Protein AF-A0A0C3EV13-F1 (afdb_monomer_lite)

pLDDT: mean 73.13, std 15.22, range [40.75, 92.06]

Foldseek 3Di:
DVLVVVVVCQVPPQVVDFAWDDPVVVVVVVVVVVVVVVVDPDDDDDDDDDDPDTGTDGDDSPPVVNVCPVVVVVVCVVPNDPVPPDVVVVCVVVCVPDPQPSVLVVPDPVVPSVVSSVVVVVVVVVVVVVVVVVVVVVVVDPDPPPPPVVVPPPPPDDDDPDPDPVPDDDVVVVCVVVVVDPVSVCVVVVVCCVVVVD

Secondary structure (DSSP, 8-state):
-HHHHHHHIIIIIGGG---B--HHHHHHHHHHHHHHHHH------------SSPPB----TT-HHHHTTTHHHHHHHHH--GGG--HHHHHHHHTTS-TTHHHHHHSS-SSSHHHHHHHHHHHHHHHHHHHHHHHHHHHT----TTTHHHHH---S----S---GGGPPPHHHHHHHTTT-GGGTTHHHHHHHHHH--

Structure (mmCIF, N/CA/C/O backbone):
data_AF-A0A0C3EV13-F1
#
_entry.id   AF-A0A0C3EV13-F1
#
loop_
_atom_site.group_PDB
_atom_site.id
_atom_site.type_symbol
_atom_site.label_atom_id
_atom_site.label_alt_id
_atom_site.label_comp_id
_atom_site.label_asym_id
_atom_site.label_entity_id
_atom_site.label_seq_id
_atom_site.pdbx_PDB_ins_code
_atom_site.Cartn_x
_atom_site.Cartn_y
_atom_site.Cartn_z
_atom_site.occupancy
_atom_site.B_iso_or_equiv
_atom_site.auth_seq_id
_atom_site.auth_comp_id
_atom_site.auth_asym_id
_atom_site.auth_atom_id
_atom_site.pdbx_PDB_model_num
ATOM 1 N N . MET A 1 1 ? -23.750 12.566 0.352 1.00 66.88 1 MET A N 1
ATOM 2 C CA . MET A 1 1 ? -24.390 11.246 0.564 1.00 66.88 1 MET A CA 1
ATOM 3 C C . MET A 1 1 ? -23.588 10.330 1.489 1.00 66.88 1 MET A C 1
ATOM 5 O O . MET A 1 1 ? -24.190 9.805 2.407 1.00 66.88 1 MET A O 1
ATOM 9 N N . PHE A 1 2 ? -22.270 10.145 1.325 1.00 77.38 2 PHE A N 1
ATOM 10 C CA . PHE A 1 2 ? -21.495 9.237 2.197 1.00 77.38 2 PHE A CA 1
ATOM 11 C C . PHE A 1 2 ? -21.175 9.800 3.595 1.00 77.38 2 PHE A C 1
ATOM 13 O O . PHE A 1 2 ? -21.372 9.115 4.592 1.00 77.38 2 PHE A O 1
ATOM 20 N N . SER A 1 3 ? -20.743 11.062 3.687 1.00 79.88 3 SER A N 1
ATOM 21 C CA . SER A 1 3 ? -20.444 11.717 4.972 1.00 79.88 3 SER A CA 1
ATOM 22 C C . SER A 1 3 ? -21.645 11.739 5.920 1.00 79.88 3 SER A C 1
ATOM 24 O O . SER A 1 3 ? -21.495 11.470 7.104 1.00 79.88 3 SER A O 1
ATOM 26 N N . GLN A 1 4 ? -22.842 11.979 5.383 1.00 82.44 4 GLN A N 1
ATOM 27 C CA . GLN A 1 4 ? -24.090 11.954 6.144 1.00 82.44 4 GLN A CA 1
ATOM 28 C C . GLN A 1 4 ? -24.385 10.562 6.716 1.00 82.44 4 GLN A C 1
ATOM 30 O O . GLN A 1 4 ? -24.716 10.445 7.882 1.00 82.44 4 GLN A O 1
ATOM 35 N N . LYS A 1 5 ? -24.135 9.490 5.954 1.00 88.44 5 LYS A N 1
ATOM 36 C CA . LYS A 1 5 ? -24.280 8.117 6.463 1.00 88.44 5 LYS A CA 1
ATOM 37 C C . LYS A 1 5 ? -23.295 7.774 7.580 1.00 88.44 5 LYS A C 1
ATOM 39 O O . LYS A 1 5 ? -23.639 7.002 8.466 1.00 88.44 5 LYS A O 1
ATOM 44 N N . LEU A 1 6 ? -22.089 8.342 7.561 1.00 88.00 6 LEU A N 1
ATOM 45 C CA . LEU A 1 6 ? -21.140 8.198 8.670 1.00 88.00 6 LEU A CA 1
ATOM 46 C C . LEU A 1 6 ? -21.566 8.986 9.912 1.00 88.00 6 LEU A C 1
ATOM 48 O O . LEU A 1 6 ? -21.311 8.534 11.028 1.00 88.00 6 LEU A O 1
ATOM 52 N N . GLN A 1 7 ? -22.212 10.140 9.729 1.00 86.81 7 GLN A N 1
ATOM 53 C CA . GLN A 1 7 ? -22.816 10.895 10.829 1.00 86.81 7 GLN A CA 1
ATOM 54 C C . GLN A 1 7 ? -23.968 10.097 11.450 1.00 86.81 7 GLN A C 1
ATOM 56 O O . GLN A 1 7 ? -23.910 9.826 12.646 1.00 86.81 7 GLN A O 1
ATOM 61 N N . ASP A 1 8 ? -24.904 9.595 10.634 1.00 89.69 8 ASP A N 1
ATOM 62 C CA . ASP A 1 8 ? -26.005 8.726 11.079 1.00 89.69 8 ASP A CA 1
ATOM 63 C C . ASP A 1 8 ? -25.468 7.498 11.846 1.00 89.69 8 ASP A C 1
ATOM 65 O O . ASP A 1 8 ? -25.905 7.194 12.953 1.00 89.69 8 ASP A O 1
ATOM 69 N N . PHE A 1 9 ? -24.442 6.823 11.311 1.00 89.25 9 PHE A N 1
ATOM 70 C CA . PHE A 1 9 ? -23.797 5.682 11.974 1.00 89.25 9 PHE A CA 1
ATOM 71 C C . PHE A 1 9 ? -23.226 6.046 13.351 1.00 89.25 9 PHE A C 1
ATOM 73 O O . PHE A 1 9 ? -23.348 5.281 14.308 1.00 89.25 9 PHE A O 1
ATOM 80 N N . THR A 1 10 ? -22.625 7.226 13.476 1.00 88.19 10 THR A N 1
ATOM 81 C CA . THR A 1 10 ? -22.047 7.684 14.746 1.00 88.19 10 THR A CA 1
ATOM 82 C C . THR A 1 10 ? -23.128 8.025 15.759 1.00 88.19 10 THR A C 1
ATOM 84 O O . THR A 1 10 ? -22.994 7.724 16.945 1.00 88.19 10 THR A O 1
ATOM 87 N N . GLU A 1 11 ? -24.210 8.647 15.304 1.00 88.62 11 GLU A N 1
ATOM 88 C CA . GLU A 1 11 ? -25.284 9.097 16.177 1.00 88.62 11 GLU A CA 1
ATOM 89 C C . GLU A 1 11 ? -26.227 7.980 16.612 1.00 88.62 11 GLU A C 1
ATOM 91 O O . GLU A 1 11 ? -26.700 8.032 17.749 1.00 88.62 11 GLU A O 1
ATOM 96 N N . GLU A 1 12 ? -26.491 7.007 15.741 1.00 89.88 12 GLU A N 1
ATOM 97 C CA . GLU A 1 12 ? -27.467 5.938 15.974 1.00 89.88 12 GLU A CA 1
ATOM 98 C C . GLU A 1 12 ? -26.810 4.607 16.335 1.00 89.88 12 GLU A C 1
ATOM 100 O O . GLU A 1 12 ? -27.307 3.884 17.191 1.00 89.88 12 GLU A O 1
ATOM 105 N N . THR A 1 13 ? -25.696 4.249 15.690 1.00 89.69 13 THR A N 1
ATOM 106 C CA . THR A 1 13 ? -25.062 2.941 15.913 1.00 89.69 13 THR A CA 1
ATOM 107 C C . THR A 1 13 ? -24.020 3.026 17.017 1.00 89.69 13 THR A C 1
ATOM 109 O O . THR A 1 13 ? -24.112 2.286 17.989 1.00 89.69 13 THR A O 1
ATOM 112 N N . CYS A 1 14 ? -23.055 3.948 16.939 1.00 87.38 14 CYS A N 1
ATOM 113 C CA . CYS A 1 14 ? -21.974 4.008 17.932 1.00 87.38 14 CYS A CA 1
ATOM 114 C C . CYS A 1 14 ? -22.460 4.298 19.361 1.00 87.38 14 CYS A C 1
ATOM 116 O O . CYS A 1 14 ? -21.817 3.850 20.300 1.00 87.38 14 CYS A O 1
ATOM 118 N N . LYS A 1 15 ? -23.592 4.993 19.549 1.00 86.00 15 LYS A N 1
ATOM 119 C CA . LYS A 1 15 ? -24.179 5.206 20.888 1.00 86.00 15 LYS A CA 1
ATOM 120 C C . LYS A 1 15 ? -24.779 3.938 21.500 1.00 86.00 15 LYS A C 1
ATOM 122 O O . LYS A 1 15 ? -24.940 3.873 22.713 1.00 86.00 15 LYS A O 1
ATOM 127 N N . ASN A 1 16 ? -25.121 2.952 20.674 1.00 89.38 16 ASN A N 1
ATOM 128 C CA . ASN A 1 16 ? -25.791 1.727 21.103 1.00 89.38 16 ASN A CA 1
ATOM 129 C C . ASN A 1 16 ? -24.809 0.590 21.415 1.00 89.38 16 ASN A C 1
ATOM 131 O O . ASN A 1 16 ? -25.232 -0.454 21.908 1.00 89.38 16 ASN A O 1
ATOM 135 N N . PHE A 1 17 ? -23.519 0.771 21.122 1.00 88.38 17 PHE A N 1
ATOM 136 C CA . PHE A 1 17 ? -22.489 -0.237 21.342 1.00 88.38 17 PHE A CA 1
ATOM 137 C C . PHE A 1 17 ? -21.337 0.346 22.156 1.00 88.38 17 PHE A C 1
ATOM 139 O O . PHE A 1 17 ? -20.611 1.216 21.681 1.00 88.38 17 PHE A O 1
ATOM 146 N N . ASP A 1 18 ? -21.116 -0.205 23.349 1.00 88.75 18 ASP A N 1
ATOM 147 C CA . ASP A 1 18 ? -19.926 0.082 24.147 1.00 88.75 18 ASP A CA 1
ATOM 148 C C . ASP A 1 18 ? -18.721 -0.659 23.559 1.00 88.75 18 ASP A C 1
ATOM 150 O O . ASP A 1 18 ? -18.452 -1.827 23.854 1.00 88.75 18 ASP A O 1
ATOM 154 N N . THR A 1 19 ? -18.000 0.018 22.671 1.00 90.25 19 THR A N 1
ATOM 155 C CA . THR A 1 19 ? -16.796 -0.519 22.040 1.00 90.25 19 THR A CA 1
ATOM 156 C C . THR A 1 19 ? -15.572 -0.295 22.922 1.00 90.25 19 THR A C 1
ATOM 158 O O . THR A 1 19 ? -15.265 0.821 23.346 1.00 90.25 19 THR A O 1
ATOM 161 N N . VAL A 1 20 ? -14.836 -1.374 23.174 1.00 91.81 20 VAL A N 1
ATOM 162 C CA . VAL A 1 20 ? -13.576 -1.382 23.927 1.00 91.81 20 VAL A CA 1
ATOM 163 C C . VAL A 1 20 ? -12.473 -2.015 23.090 1.00 91.81 20 VAL A C 1
ATOM 165 O O . VAL A 1 20 ? -12.749 -2.743 22.135 1.00 91.81 20 VAL A O 1
ATOM 168 N N . GLU A 1 21 ? -11.224 -1.749 23.456 1.00 91.31 21 GLU A N 1
ATOM 169 C CA . GLU A 1 21 ? -10.056 -2.358 22.822 1.00 91.31 21 GLU A CA 1
ATOM 170 C C . GLU A 1 21 ? -10.142 -3.887 22.787 1.00 91.31 21 GLU A C 1
ATOM 172 O O . GLU A 1 21 ? -10.573 -4.562 23.734 1.00 91.31 21 GLU A O 1
ATOM 177 N N . THR A 1 22 ? -9.657 -4.454 21.689 1.00 92.06 22 THR A N 1
ATOM 178 C CA . THR A 1 22 ? -9.476 -5.901 21.585 1.00 92.06 22 THR A CA 1
ATOM 179 C C . THR A 1 22 ? -8.336 -6.373 22.491 1.00 92.06 22 THR A C 1
ATOM 181 O O . THR A 1 22 ? -7.422 -5.618 22.823 1.00 92.06 22 THR A O 1
ATOM 184 N N . ASP A 1 23 ? -8.320 -7.663 22.847 1.00 91.69 23 ASP A N 1
ATOM 185 C CA . ASP A 1 23 ? -7.213 -8.234 23.635 1.00 91.69 23 ASP A CA 1
ATOM 186 C C . ASP A 1 23 ? -5.854 -8.019 22.958 1.00 91.69 23 ASP A C 1
ATOM 188 O O . ASP A 1 23 ? -4.847 -7.788 23.622 1.00 91.69 23 ASP A O 1
ATOM 192 N N . LYS A 1 24 ? -5.815 -8.054 21.621 1.00 91.56 24 LYS A N 1
ATOM 193 C CA . LYS A 1 24 ? -4.585 -7.833 20.851 1.00 91.56 24 LYS A CA 1
ATOM 194 C C . LYS A 1 24 ? -4.073 -6.400 20.987 1.00 91.56 24 LYS A C 1
ATOM 196 O O . LYS A 1 24 ? -2.869 -6.216 21.166 1.00 91.56 24 LYS A O 1
ATOM 201 N N . GLU A 1 25 ? -4.961 -5.413 20.898 1.00 91.81 25 GLU A N 1
ATOM 202 C CA . GLU A 1 25 ? -4.622 -3.993 21.055 1.00 91.81 25 GLU A CA 1
ATOM 203 C C . GLU A 1 25 ? -4.175 -3.695 22.483 1.00 91.81 25 GLU A C 1
ATOM 205 O O . GLU A 1 25 ? -3.097 -3.131 22.668 1.00 91.81 25 GLU A O 1
ATOM 210 N N . TYR A 1 26 ? -4.909 -4.197 23.479 1.00 91.94 26 TYR A N 1
ATOM 211 C CA . TYR A 1 26 ? -4.548 -4.062 24.889 1.00 91.94 26 TYR A CA 1
ATOM 212 C C . TYR A 1 26 ? -3.150 -4.637 25.188 1.00 91.94 26 TYR A C 1
ATOM 214 O O . TYR A 1 26 ? -2.299 -3.981 25.793 1.00 91.94 26 TYR A O 1
ATOM 222 N N . GLN A 1 27 ? -2.848 -5.845 24.697 1.00 90.94 27 GLN A N 1
ATOM 223 C CA . GLN A 1 27 ? -1.520 -6.451 24.865 1.00 90.94 27 GLN A CA 1
ATOM 224 C C . GLN A 1 27 ? -0.427 -5.707 24.082 1.00 90.94 27 GLN A C 1
ATOM 226 O O . GLN A 1 27 ? 0.733 -5.658 24.501 1.00 90.94 27 GLN A O 1
ATOM 231 N N . ALA A 1 28 ? -0.747 -5.131 22.920 1.00 89.94 28 ALA A N 1
ATOM 232 C CA . ALA A 1 28 ? 0.192 -4.293 22.178 1.00 89.94 28 ALA A CA 1
ATOM 233 C C . ALA A 1 28 ? 0.515 -3.001 22.940 1.00 89.94 28 ALA A C 1
ATOM 235 O O . ALA A 1 28 ? 1.691 -2.647 23.040 1.00 89.94 28 ALA A O 1
ATOM 236 N N . GLN A 1 29 ? -0.496 -2.363 23.530 1.00 89.75 29 GLN A N 1
ATOM 237 C CA . GLN A 1 29 ? -0.339 -1.188 24.379 1.00 89.75 29 GLN A CA 1
ATOM 238 C C . GLN A 1 29 ? 0.530 -1.500 25.600 1.00 89.75 29 GLN A C 1
ATOM 240 O O . GLN A 1 29 ? 1.535 -0.825 25.803 1.00 89.75 29 GLN A O 1
ATOM 245 N N . LYS A 1 30 ? 0.231 -2.566 26.355 1.00 90.56 30 LYS A N 1
ATOM 246 C CA . LYS A 1 30 ? 1.031 -2.958 27.530 1.00 90.56 30 LYS A CA 1
ATOM 247 C C . LYS A 1 30 ? 2.495 -3.230 27.186 1.00 90.56 30 LYS A C 1
ATOM 249 O O . LYS A 1 30 ? 3.395 -2.829 27.918 1.00 90.56 30 LYS A O 1
ATOM 254 N N . ARG A 1 31 ? 2.762 -3.853 26.031 1.00 89.50 31 ARG A N 1
ATOM 255 C CA . ARG A 1 31 ? 4.138 -4.038 25.535 1.00 89.50 31 ARG A CA 1
ATOM 256 C C . ARG A 1 31 ? 4.819 -2.722 25.158 1.00 89.50 31 ARG A C 1
ATOM 258 O O . ARG A 1 31 ? 6.038 -2.631 25.281 1.00 89.50 31 ARG A O 1
ATOM 265 N N . ALA A 1 32 ? 4.077 -1.740 24.653 1.00 87.06 32 ALA A N 1
ATOM 266 C CA . ALA A 1 32 ? 4.616 -0.422 24.335 1.00 87.06 32 ALA A CA 1
ATOM 267 C C . ALA A 1 32 ? 4.926 0.382 25.608 1.00 87.06 32 ALA A C 1
ATOM 269 O O . ALA A 1 32 ? 6.015 0.942 25.692 1.00 87.06 32 ALA A O 1
ATOM 270 N N . GLU A 1 33 ? 4.027 0.362 26.597 1.00 88.12 33 GLU A N 1
ATOM 271 C CA . GLU A 1 33 ? 4.225 0.961 27.928 1.00 88.12 33 GLU A CA 1
ATOM 272 C C . GLU A 1 33 ? 5.485 0.390 28.595 1.00 88.12 33 GLU A C 1
ATOM 274 O O . GLU A 1 33 ? 6.417 1.136 28.883 1.00 88.12 33 GLU A O 1
ATOM 279 N N . ALA A 1 34 ? 5.610 -0.941 28.671 1.00 85.56 34 ALA A N 1
ATOM 280 C CA . ALA A 1 34 ? 6.793 -1.593 29.243 1.00 85.56 34 ALA A CA 1
ATOM 281 C C . ALA A 1 34 ? 8.105 -1.235 28.511 1.00 85.56 34 ALA A C 1
ATOM 283 O O . ALA A 1 34 ? 9.167 -1.125 29.123 1.00 85.56 34 ALA A O 1
ATOM 284 N N . ARG A 1 35 ? 8.058 -1.029 27.185 1.00 85.38 35 ARG 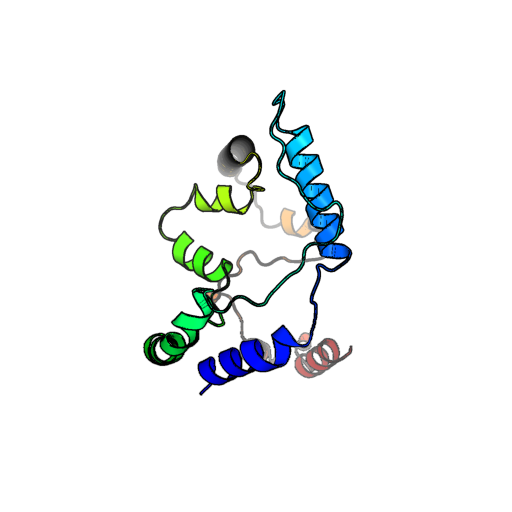A N 1
ATOM 285 C CA . ARG A 1 35 ? 9.229 -0.567 26.416 1.00 85.38 35 ARG A CA 1
ATOM 286 C C . ARG A 1 35 ? 9.599 0.875 26.753 1.00 85.38 35 ARG A C 1
ATOM 288 O O . ARG A 1 35 ? 10.788 1.172 26.836 1.00 85.38 35 ARG A O 1
ATOM 295 N N . GLN A 1 36 ? 8.612 1.750 26.930 1.00 80.06 36 GLN A N 1
ATOM 296 C CA . GLN A 1 36 ? 8.837 3.144 27.315 1.00 80.06 36 GLN A CA 1
ATOM 297 C C . GLN A 1 36 ? 9.412 3.243 28.731 1.00 80.06 36 GLN A C 1
ATOM 299 O O . GLN A 1 36 ? 10.378 3.976 28.926 1.00 80.06 36 GLN A O 1
ATOM 304 N N . GLU A 1 37 ? 8.907 2.438 29.667 1.00 77.25 37 GLU A N 1
ATOM 305 C CA . GLU A 1 37 ? 9.438 2.329 31.032 1.00 77.25 37 GLU A CA 1
ATOM 306 C C . GLU A 1 37 ? 10.887 1.818 31.035 1.00 77.25 37 GLU A C 1
ATOM 308 O O . GLU A 1 37 ? 11.752 2.398 31.682 1.00 77.25 37 GLU A O 1
ATOM 313 N N . SER A 1 38 ? 11.205 0.794 30.231 1.00 69.00 38 SER A N 1
ATOM 314 C CA . SER A 1 38 ? 12.580 0.270 30.136 1.00 69.00 38 SER A CA 1
ATOM 315 C C . SER A 1 38 ? 13.581 1.224 29.462 1.00 69.00 38 SER A C 1
ATOM 317 O O . SER A 1 38 ? 14.789 1.071 29.633 1.00 69.00 38 SER A O 1
ATOM 319 N N . GLY A 1 39 ? 13.095 2.184 28.666 1.00 64.81 39 GLY A N 1
ATOM 320 C CA . GLY A 1 39 ? 13.917 3.141 27.917 1.00 64.81 39 GLY A CA 1
ATOM 321 C C . GLY A 1 39 ? 14.024 4.526 28.559 1.00 64.81 39 GLY A C 1
ATOM 322 O O . GLY A 1 39 ? 14.876 5.316 28.153 1.00 64.81 39 GLY A O 1
ATOM 323 N N . SER A 1 40 ? 13.183 4.834 29.549 1.00 57.72 40 SER A N 1
ATOM 324 C CA . SER A 1 40 ? 13.172 6.113 30.252 1.00 57.72 40 SER A CA 1
ATOM 325 C C . SER A 1 40 ? 13.554 5.891 31.710 1.00 57.72 40 SER A C 1
ATOM 327 O O . SER A 1 40 ? 12.716 5.572 32.542 1.00 57.72 40 SER A O 1
ATOM 329 N N . GLY A 1 41 ? 14.835 6.080 32.034 1.00 58.00 41 GLY A N 1
ATOM 330 C CA . GLY A 1 41 ? 15.273 6.266 33.418 1.00 58.00 41 GLY A CA 1
ATOM 331 C C . GLY A 1 41 ? 14.773 7.611 33.947 1.00 58.00 41 GLY A C 1
ATOM 332 O O . GLY A 1 41 ? 15.555 8.551 34.069 1.00 58.00 41 GLY A O 1
ATOM 333 N N . ARG A 1 42 ? 13.464 7.739 34.168 1.00 53.34 42 ARG A N 1
ATOM 334 C CA . ARG A 1 42 ? 12.850 8.902 34.810 1.00 53.34 42 ARG A CA 1
ATOM 335 C C . ARG A 1 42 ? 12.213 8.443 36.109 1.00 53.34 42 ARG A C 1
ATOM 337 O O . ARG A 1 42 ? 11.174 7.791 36.108 1.00 53.34 42 ARG A O 1
ATOM 344 N N . ASP A 1 43 ? 12.895 8.788 37.193 1.00 48.09 43 ASP A N 1
ATOM 345 C CA . ASP A 1 43 ? 12.346 8.807 38.537 1.00 48.09 43 ASP A CA 1
ATOM 346 C C . ASP A 1 43 ? 11.126 9.732 38.595 1.00 48.09 43 ASP A C 1
ATOM 348 O O . ASP A 1 43 ? 11.183 10.869 38.124 1.00 48.09 43 ASP A O 1
ATOM 352 N N . GLY A 1 44 ? 10.078 9.238 39.251 1.00 49.69 44 GLY A N 1
ATOM 353 C CA . GLY A 1 44 ? 9.196 10.054 40.077 1.00 49.69 44 GLY A CA 1
ATOM 354 C C . GLY A 1 44 ? 8.050 10.785 39.385 1.00 49.69 44 GLY A C 1
ATOM 355 O O . GLY A 1 44 ? 8.249 11.809 38.746 1.00 49.69 44 GLY A O 1
ATOM 356 N N . ASP A 1 45 ? 6.853 10.293 39.706 1.00 45.19 45 ASP A N 1
ATOM 357 C CA . ASP A 1 45 ? 5.666 11.075 40.062 1.00 45.19 45 ASP A CA 1
ATOM 358 C C . ASP A 1 45 ? 4.975 11.886 38.954 1.00 45.19 45 ASP A C 1
ATOM 360 O O . ASP A 1 45 ? 5.378 12.988 38.602 1.00 45.19 45 ASP A O 1
ATOM 364 N N . GLU A 1 46 ? 3.855 11.352 38.460 1.00 40.75 46 GLU A N 1
ATOM 365 C CA . GLU A 1 46 ? 2.594 12.097 38.495 1.00 40.75 46 GLU A CA 1
ATOM 366 C C . GLU A 1 46 ? 1.399 11.152 38.299 1.00 40.75 46 GLU A C 1
ATOM 368 O O . GLU A 1 46 ? 1.260 10.413 37.321 1.00 40.75 46 GLU A O 1
ATOM 373 N N . GLU A 1 47 ? 0.542 11.190 39.308 1.00 48.38 47 GLU A N 1
ATOM 374 C CA . GLU A 1 47 ? -0.752 10.549 39.430 1.00 48.38 47 GLU A CA 1
ATOM 375 C C . GLU A 1 47 ? -1.680 11.032 38.298 1.00 48.38 47 GLU A C 1
ATOM 377 O O . GLU A 1 47 ? -2.257 12.115 38.341 1.00 48.38 47 GLU A O 1
ATOM 382 N N . SER A 1 48 ? -1.846 10.223 37.254 1.00 42.78 48 SER A N 1
ATOM 383 C CA . SER A 1 48 ? -2.955 10.376 36.314 1.00 42.78 48 SER A CA 1
ATOM 384 C C . SER A 1 48 ? -3.660 9.039 36.232 1.00 42.78 48 SER A C 1
ATOM 386 O O . SER A 1 48 ? -3.125 8.065 35.699 1.00 42.78 48 SER A O 1
ATOM 388 N N . GLY A 1 49 ? -4.832 8.980 36.866 1.00 49.88 49 GLY A N 1
ATOM 389 C CA . GLY A 1 49 ? -5.659 7.790 36.986 1.00 49.88 49 GLY A CA 1
ATOM 390 C C . GLY A 1 49 ? -5.888 7.142 35.627 1.00 49.88 49 GLY A C 1
ATOM 391 O O . GLY A 1 49 ? -6.759 7.547 34.863 1.00 49.88 49 GLY A O 1
ATOM 392 N N . THR A 1 50 ? -5.105 6.113 35.326 1.00 48.16 50 THR A N 1
ATOM 393 C CA . THR A 1 50 ? -5.314 5.283 34.150 1.00 48.16 50 THR A CA 1
ATOM 394 C C . THR A 1 50 ? -5.998 4.019 34.622 1.00 48.16 50 THR A C 1
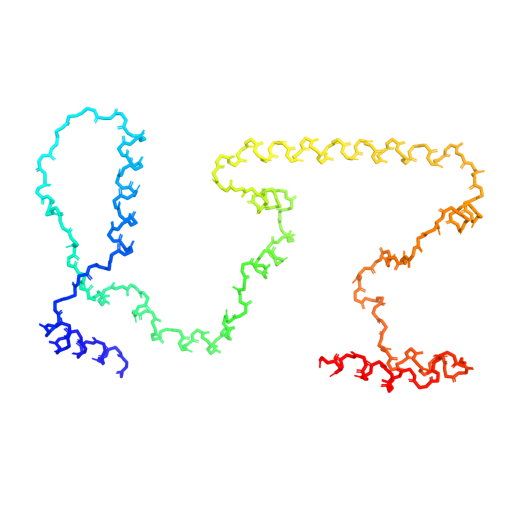ATOM 396 O O . THR A 1 50 ? -5.452 3.208 35.368 1.00 48.16 50 THR A O 1
ATOM 399 N N . SER A 1 51 ? -7.259 3.885 34.225 1.00 53.72 51 SER A N 1
ATOM 400 C CA . SER A 1 51 ? -8.027 2.661 34.382 1.00 53.72 51 SER A CA 1
ATOM 401 C C . SER A 1 51 ? -7.164 1.469 33.962 1.00 53.72 51 SER A C 1
ATOM 403 O O . SER A 1 51 ? -6.740 1.391 32.810 1.00 53.72 51 SER A O 1
ATOM 405 N N . SER A 1 52 ? -6.924 0.542 34.890 1.00 62.19 52 SER A N 1
ATOM 406 C CA . SER A 1 52 ? -6.124 -0.688 34.734 1.00 62.19 52 SER A CA 1
ATOM 407 C C . SER A 1 52 ? -6.707 -1.694 33.708 1.00 62.19 52 SER A C 1
ATOM 409 O O . SER A 1 52 ? -6.380 -2.876 33.696 1.00 62.19 52 SER A O 1
ATOM 411 N N . GLY A 1 53 ? -7.612 -1.247 32.837 1.00 79.25 53 GLY A N 1
ATOM 412 C CA . GLY A 1 53 ? -8.371 -2.079 31.913 1.00 79.25 53 GLY A CA 1
ATOM 413 C C . GLY A 1 53 ? -8.246 -1.639 30.460 1.00 79.25 53 GLY A C 1
ATOM 414 O O . GLY A 1 53 ? -7.556 -0.677 30.125 1.00 79.25 53 GLY A O 1
ATOM 415 N N . LYS A 1 54 ? -8.953 -2.373 29.600 1.00 86.31 54 LYS A N 1
ATOM 416 C CA . LYS A 1 54 ? -9.140 -2.047 28.183 1.00 86.31 54 LYS A CA 1
ATOM 417 C C . LYS A 1 54 ? -9.737 -0.652 28.052 1.00 86.31 54 LYS A C 1
ATOM 419 O O . LYS A 1 54 ? -10.715 -0.343 28.740 1.00 86.31 54 LYS A O 1
ATOM 424 N N . ARG A 1 55 ? -9.178 0.175 27.172 1.00 87.81 55 ARG A N 1
ATOM 425 C CA . ARG A 1 55 ? -9.727 1.514 26.932 1.00 87.81 55 ARG A CA 1
ATOM 426 C C . ARG A 1 55 ? -11.000 1.411 26.095 1.00 87.81 55 ARG A C 1
ATOM 428 O O . ARG A 1 55 ? -11.127 0.529 25.244 1.00 87.81 55 ARG A O 1
ATOM 435 N N . SER A 1 56 ? -11.950 2.311 26.334 1.00 86.31 56 SER A N 1
ATOM 436 C CA . SER A 1 56 ? -13.083 2.490 25.428 1.00 86.31 56 SER A CA 1
ATOM 437 C C . SER A 1 56 ? -12.601 3.139 24.129 1.00 86.31 56 SER A C 1
ATOM 439 O O . SER A 1 56 ? -11.747 4.027 24.138 1.00 86.31 56 SER A O 1
ATOM 441 N N . HIS A 1 57 ? -13.129 2.679 22.996 1.00 86.12 57 HIS A N 1
ATOM 442 C CA . HIS A 1 57 ? -12.720 3.146 21.676 1.00 86.12 57 HIS A CA 1
ATOM 443 C C . HIS A 1 57 ? -13.937 3.592 20.868 1.00 86.12 57 HIS A C 1
ATOM 445 O O . HIS A 1 57 ? -14.639 2.771 20.287 1.00 86.12 57 HIS A O 1
ATOM 451 N N . HIS A 1 58 ? -14.160 4.8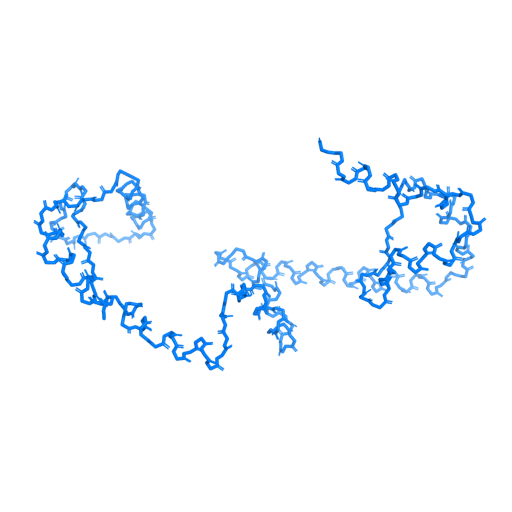99 20.770 1.00 85.31 58 HIS A N 1
ATOM 452 C CA . HIS A 1 58 ? -15.195 5.486 19.914 1.00 85.31 58 HIS A CA 1
ATOM 453 C C . HIS A 1 58 ? -14.709 5.737 18.475 1.00 85.31 58 HIS A C 1
ATOM 455 O O . HIS A 1 58 ? -13.520 5.953 18.224 1.00 85.31 58 HIS A O 1
ATOM 461 N N . PHE A 1 59 ? -15.640 5.751 17.521 1.00 84.38 59 PHE A N 1
ATOM 462 C CA . PHE A 1 59 ? -15.367 6.159 16.143 1.00 84.38 59 PHE A CA 1
ATOM 463 C C . PHE A 1 59 ? -15.174 7.685 16.052 1.00 84.38 59 PHE A C 1
ATOM 465 O O . PHE A 1 59 ? -15.988 8.445 16.568 1.00 84.38 59 PHE A O 1
ATOM 472 N N . ASN A 1 60 ? -14.101 8.143 15.392 1.00 84.31 60 ASN A N 1
ATOM 473 C CA . ASN A 1 60 ? -13.759 9.567 15.285 1.00 84.31 60 ASN A CA 1
ATOM 474 C C . ASN A 1 60 ? -13.954 10.112 13.856 1.00 84.31 60 ASN A C 1
ATOM 476 O O . ASN A 1 60 ? -13.140 9.858 12.959 1.00 84.31 60 ASN A O 1
ATOM 480 N N . LEU A 1 61 ? -14.988 10.942 13.676 1.00 82.25 61 LEU A N 1
ATOM 481 C CA . LEU A 1 61 ? -15.306 11.603 12.401 1.00 82.25 61 LEU A CA 1
ATOM 482 C C . LEU A 1 61 ? -14.368 12.749 12.023 1.00 82.25 61 LEU A C 1
ATOM 484 O O . LEU A 1 61 ? -14.279 13.089 10.845 1.00 82.25 61 LEU A O 1
ATOM 488 N N . MET A 1 62 ? -13.642 13.326 12.979 1.00 78.69 62 MET A N 1
ATOM 489 C CA . MET A 1 62 ? -12.739 14.459 12.739 1.00 78.69 62 MET A CA 1
ATOM 490 C C . MET A 1 62 ? -11.411 14.036 12.105 1.00 78.69 62 MET A C 1
ATOM 492 O O . MET A 1 62 ? -10.492 14.839 11.957 1.00 78.69 62 MET A O 1
ATOM 496 N N . THR A 1 63 ? -11.297 12.774 11.689 1.00 78.94 63 THR A N 1
ATOM 497 C CA . THR A 1 63 ? -10.116 12.296 10.981 1.00 78.94 63 THR A CA 1
ATOM 498 C C . THR A 1 63 ? -10.019 12.999 9.617 1.00 78.94 63 THR A C 1
ATOM 500 O O . THR A 1 63 ? -10.957 12.909 8.816 1.00 78.94 63 THR A O 1
ATOM 503 N N . PRO A 1 64 ? -8.886 13.650 9.286 1.00 73.25 64 PRO A N 1
ATOM 504 C CA . PRO A 1 64 ? -8.722 14.397 8.034 1.00 73.25 64 PRO A CA 1
ATOM 505 C C . PRO A 1 64 ? -9.049 13.564 6.785 1.00 73.25 64 PRO A C 1
ATOM 507 O O . PRO A 1 64 ? -9.650 14.061 5.839 1.00 73.25 64 PRO A O 1
ATOM 510 N N . LYS A 1 65 ? -8.747 12.260 6.819 1.00 75.75 65 LYS A N 1
ATOM 511 C CA . LYS A 1 65 ? -9.029 11.302 5.736 1.00 75.75 65 LYS A CA 1
ATOM 512 C C . LYS A 1 65 ? -10.488 11.311 5.261 1.00 75.75 65 LYS A C 1
ATOM 514 O O . LYS A 1 65 ? -10.729 11.124 4.075 1.00 75.75 65 LYS A O 1
ATOM 519 N N . LEU A 1 66 ? -11.448 11.521 6.165 1.00 77.44 66 LEU A N 1
ATOM 520 C CA . LEU A 1 66 ? -12.874 11.531 5.822 1.00 77.44 66 LEU A CA 1
ATOM 521 C C . LEU A 1 66 ? -13.294 12.821 5.109 1.00 77.44 66 LEU A C 1
ATOM 523 O O . LEU A 1 66 ? -14.126 12.771 4.208 1.00 77.44 66 LEU A O 1
ATOM 527 N N . HIS A 1 67 ? -12.692 13.954 5.473 1.00 76.25 67 HIS A N 1
ATOM 528 C CA . HIS A 1 67 ? -12.988 15.259 4.875 1.00 76.25 67 HIS A CA 1
ATOM 529 C C . HIS A 1 67 ? -12.471 15.338 3.441 1.00 76.25 67 HIS A C 1
ATOM 531 O O . HIS A 1 67 ? -13.183 15.787 2.547 1.00 76.25 67 HIS A O 1
ATOM 537 N N . PHE A 1 68 ? -11.275 14.797 3.206 1.00 80.44 68 PHE A N 1
ATOM 538 C CA . PHE A 1 68 ? -10.680 14.742 1.874 1.00 80.44 68 PHE A CA 1
ATOM 539 C C . PHE A 1 68 ? -11.372 13.744 0.940 1.00 80.44 68 PHE A C 1
ATOM 541 O O . PHE A 1 68 ? -11.112 13.772 -0.260 1.00 80.44 68 PHE A O 1
ATOM 548 N N . LEU A 1 69 ? -12.277 12.887 1.444 1.00 81.06 69 LEU A N 1
ATOM 549 C CA . LEU A 1 69 ? -12.932 11.846 0.645 1.00 81.06 69 LEU A CA 1
ATOM 550 C C . LEU A 1 69 ? -13.697 12.412 -0.565 1.00 81.06 69 LEU A C 1
ATOM 552 O O . LEU A 1 69 ? -13.725 11.793 -1.628 1.00 81.06 69 LEU A O 1
ATOM 556 N N . GLY A 1 70 ? -14.282 13.605 -0.417 1.00 81.88 70 GLY A N 1
ATOM 557 C CA . GLY A 1 70 ? -14.945 14.313 -1.516 1.00 81.88 70 GLY A CA 1
ATOM 558 C C . GLY A 1 70 ? -13.973 14.799 -2.596 1.00 81.88 70 GLY A C 1
ATOM 559 O O . GLY A 1 70 ? -14.274 14.699 -3.787 1.00 81.88 70 GLY A O 1
ATOM 560 N N . ASP A 1 71 ? -12.785 15.248 -2.190 1.00 83.88 71 ASP A N 1
ATOM 561 C CA . ASP A 1 71 ? -11.773 15.807 -3.090 1.00 83.88 71 ASP A CA 1
ATOM 562 C C . ASP A 1 71 ? -11.094 14.731 -3.944 1.00 83.88 71 ASP A C 1
ATOM 564 O O . ASP A 1 71 ? -10.658 15.019 -5.062 1.00 83.88 71 ASP A O 1
ATOM 568 N N . TYR A 1 72 ? -11.055 13.476 -3.477 1.00 83.31 72 TYR A N 1
ATOM 569 C CA . TYR A 1 72 ? -10.487 12.373 -4.259 1.00 83.31 72 TYR A CA 1
ATOM 570 C C . TYR A 1 72 ? -11.184 12.190 -5.605 1.00 83.31 72 TYR A C 1
ATOM 572 O O . TYR A 1 72 ? -10.527 11.818 -6.567 1.00 83.31 72 TYR A O 1
ATOM 580 N N . VAL A 1 73 ? -12.484 12.477 -5.731 1.00 85.44 73 VAL A N 1
ATOM 581 C CA . VAL A 1 73 ? -13.184 12.310 -7.018 1.00 85.44 73 VAL A CA 1
ATOM 582 C C . VAL A 1 73 ? -12.635 13.275 -8.068 1.00 85.44 73 VAL A C 1
ATOM 584 O O . VAL A 1 73 ? -12.379 12.874 -9.205 1.00 85.44 73 VAL A O 1
ATOM 587 N N . ALA A 1 74 ? -12.435 14.540 -7.695 1.00 86.00 74 ALA A N 1
ATOM 588 C CA . ALA A 1 74 ? -11.841 15.534 -8.582 1.00 86.00 74 ALA A CA 1
ATOM 589 C C . ALA A 1 74 ? -10.376 15.188 -8.885 1.00 86.00 74 ALA A C 1
ATOM 591 O O . ALA A 1 74 ? -9.962 15.243 -10.042 1.00 86.00 74 ALA A O 1
ATOM 592 N N . GLN A 1 75 ? -9.625 14.753 -7.870 1.00 84.38 75 GLN A N 1
ATOM 593 C CA . GLN A 1 75 ? -8.227 14.353 -8.025 1.00 84.38 75 GLN A CA 1
ATOM 594 C C . GLN A 1 75 ? -8.067 13.133 -8.941 1.00 84.38 75 GLN A C 1
ATOM 596 O O . GLN A 1 75 ? -7.242 13.174 -9.843 1.00 84.38 75 GLN A O 1
ATOM 601 N N . ILE A 1 76 ? -8.892 12.093 -8.797 1.00 88.19 76 ILE A N 1
ATOM 602 C CA . ILE A 1 76 ? -8.852 10.895 -9.652 1.00 88.19 76 ILE A CA 1
ATOM 603 C C . ILE A 1 76 ? -9.185 11.249 -11.105 1.00 88.19 76 ILE A C 1
ATOM 605 O O . ILE A 1 76 ? -8.579 10.709 -12.025 1.00 88.19 76 ILE A O 1
ATOM 609 N N . ARG A 1 77 ? -10.120 12.177 -11.342 1.00 90.06 77 ARG A N 1
ATOM 610 C CA . ARG A 1 77 ? -10.437 12.636 -12.707 1.00 90.06 77 ARG A CA 1
ATOM 611 C C . ARG A 1 77 ? -9.302 13.446 -13.331 1.00 90.06 77 ARG A C 1
ATOM 613 O O . ARG A 1 77 ? -9.088 13.337 -14.532 1.00 90.06 77 ARG A O 1
ATOM 620 N N . ALA A 1 78 ? -8.612 14.262 -12.536 1.00 88.38 78 ALA A N 1
ATOM 621 C CA . ALA A 1 78 ? -7.541 15.131 -13.015 1.00 88.38 78 ALA A CA 1
ATOM 622 C C . ALA A 1 78 ? -6.196 14.401 -13.178 1.00 88.38 78 ALA A C 1
ATOM 624 O O . ALA A 1 78 ? -5.454 14.691 -14.111 1.00 88.38 78 ALA A O 1
ATOM 625 N N . LEU A 1 79 ? -5.880 13.476 -12.270 1.00 84.88 79 LEU A N 1
ATOM 626 C CA . LEU A 1 79 ? -4.562 12.843 -12.140 1.00 84.88 79 LEU A CA 1
ATOM 627 C C . LEU A 1 79 ? -4.577 11.340 -12.463 1.00 84.88 79 LEU A C 1
ATOM 629 O O . LEU A 1 79 ? -3.518 10.724 -12.541 1.00 84.88 79 LEU A O 1
ATOM 633 N N . GLY A 1 80 ? -5.757 10.744 -12.651 1.00 84.62 80 GLY A N 1
ATOM 634 C CA . GLY A 1 80 ? -5.925 9.297 -12.769 1.00 84.62 80 GLY A CA 1
ATOM 635 C C . GLY A 1 80 ? -5.940 8.586 -11.412 1.00 84.62 80 GLY A C 1
ATOM 636 O O . GLY A 1 80 ? -5.801 9.192 -10.347 1.00 84.62 80 GLY A O 1
ATOM 637 N N . THR A 1 81 ? -6.139 7.268 -11.432 1.00 77.88 81 THR A N 1
ATOM 638 C CA . THR A 1 81 ? -6.091 6.445 -10.220 1.00 77.88 81 THR A CA 1
ATOM 639 C C . THR A 1 81 ? -4.656 6.310 -9.729 1.00 77.88 81 THR A C 1
ATOM 641 O O . THR A 1 81 ? -3.791 5.797 -10.431 1.00 77.88 81 THR A O 1
ATOM 644 N N . THR A 1 82 ? -4.416 6.691 -8.480 1.00 68.00 82 THR A N 1
ATOM 645 C CA . THR A 1 82 ? -3.128 6.516 -7.788 1.00 68.00 82 THR A CA 1
ATOM 646 C C . THR A 1 82 ? -2.926 5.077 -7.268 1.00 68.00 82 THR A C 1
ATOM 648 O O . THR A 1 82 ? -2.042 4.828 -6.455 1.00 68.00 82 THR A O 1
ATOM 651 N N . ASP A 1 83 ? -3.760 4.135 -7.722 1.00 63.12 83 ASP A N 1
ATOM 652 C CA . ASP A 1 83 ? -3.806 2.707 -7.361 1.00 63.12 83 ASP A CA 1
ATOM 653 C C . ASP A 1 83 ? -2.436 2.014 -7.459 1.00 63.12 83 ASP A C 1
ATOM 655 O O . ASP A 1 83 ? -2.128 1.135 -6.659 1.00 63.12 83 ASP A O 1
ATOM 659 N N . SER A 1 84 ? -1.578 2.469 -8.372 1.00 58.41 84 SER A N 1
ATOM 660 C CA . SER A 1 84 ? -0.288 1.833 -8.640 1.00 58.41 84 SER A CA 1
ATOM 661 C C . SER A 1 84 ? 0.921 2.593 -8.089 1.00 58.41 84 SER A C 1
ATOM 663 O O . SER A 1 84 ? 2.048 2.262 -8.439 1.00 58.41 84 SER A O 1
ATOM 665 N N . PHE A 1 85 ? 0.761 3.590 -7.213 1.00 57.41 85 PHE A N 1
ATOM 666 C CA . PHE A 1 85 ? 1.918 4.224 -6.565 1.00 57.41 85 PHE A CA 1
ATOM 667 C C . PHE A 1 85 ? 2.398 3.365 -5.391 1.00 57.41 85 PHE A C 1
ATOM 669 O O . PHE A 1 85 ? 2.245 3.702 -4.219 1.00 57.41 85 PHE A O 1
ATOM 676 N N . THR A 1 86 ? 2.998 2.220 -5.711 1.00 55.22 86 THR A N 1
ATOM 677 C CA . THR A 1 86 ? 3.875 1.528 -4.766 1.00 55.22 86 THR A CA 1
ATOM 678 C C . THR A 1 86 ? 5.075 2.430 -4.483 1.00 55.22 86 THR A C 1
ATOM 680 O O . THR A 1 86 ? 5.591 3.106 -5.377 1.00 55.22 86 THR A O 1
ATOM 683 N N . SER A 1 87 ? 5.558 2.423 -3.239 1.00 55.03 87 SER A N 1
ATOM 684 C CA . SER A 1 87 ? 6.807 3.084 -2.846 1.00 55.03 87 SER A CA 1
ATOM 685 C C . SER A 1 87 ? 7.965 2.720 -3.784 1.00 55.03 87 SER A C 1
ATOM 687 O O . SER A 1 87 ? 8.891 3.503 -3.934 1.00 55.03 87 SER A O 1
ATOM 689 N N . GLN A 1 88 ? 7.897 1.559 -4.442 1.00 52.44 88 GLN A N 1
ATOM 690 C CA . GLN A 1 88 ? 8.840 1.108 -5.461 1.00 52.44 88 GLN A CA 1
ATOM 691 C C . GLN A 1 88 ? 8.813 1.984 -6.728 1.00 52.44 88 GLN A C 1
ATOM 693 O O . GLN A 1 88 ? 9.867 2.431 -7.151 1.00 52.44 88 GLN A O 1
ATOM 698 N N . ILE A 1 89 ? 7.637 2.355 -7.254 1.00 52.91 89 ILE A N 1
ATOM 699 C CA . ILE A 1 89 ? 7.508 3.232 -8.438 1.00 52.91 89 ILE A CA 1
ATOM 700 C C . ILE A 1 89 ? 7.974 4.662 -8.130 1.00 52.91 89 ILE A C 1
ATOM 702 O O . ILE A 1 89 ? 8.647 5.289 -8.946 1.00 52.91 89 ILE A O 1
ATOM 706 N N . VAL A 1 90 ? 7.679 5.175 -6.932 1.00 53.88 90 VAL A N 1
ATOM 707 C CA . VAL A 1 90 ? 8.194 6.485 -6.491 1.00 53.88 90 VAL A CA 1
ATOM 708 C C . VAL A 1 90 ? 9.714 6.437 -6.279 1.00 53.88 90 VAL A C 1
ATOM 710 O O . VAL A 1 90 ? 10.403 7.411 -6.580 1.00 53.88 90 VAL A O 1
ATOM 713 N N . ASN A 1 91 ? 10.253 5.302 -5.821 1.00 52.94 91 ASN A N 1
ATOM 714 C CA . ASN A 1 91 ? 11.695 5.100 -5.690 1.00 52.94 91 ASN A CA 1
ATOM 715 C C . ASN A 1 91 ? 12.387 4.975 -7.051 1.00 52.94 91 ASN A C 1
ATOM 717 O O . ASN A 1 91 ? 13.460 5.543 -7.201 1.00 52.94 91 ASN A O 1
ATOM 721 N N . ASP A 1 92 ? 11.782 4.320 -8.040 1.00 49.41 92 ASP A N 1
ATOM 722 C CA . ASP A 1 92 ? 12.375 4.149 -9.372 1.00 49.41 92 ASP A CA 1
ATOM 723 C C . ASP A 1 92 ? 12.360 5.460 -10.176 1.00 49.41 92 ASP A C 1
ATOM 725 O O . ASP A 1 92 ? 13.361 5.822 -10.795 1.00 49.41 92 ASP A O 1
ATOM 729 N N . PHE A 1 93 ? 11.278 6.246 -10.099 1.00 48.69 93 PHE A N 1
ATOM 730 C CA . PHE A 1 93 ? 11.232 7.574 -10.728 1.00 48.69 93 PHE A CA 1
ATOM 731 C C . PHE A 1 93 ? 12.063 8.626 -9.969 1.00 48.69 93 PHE A C 1
ATOM 733 O O . PHE A 1 93 ? 12.647 9.514 -10.593 1.00 48.69 93 PHE A O 1
ATOM 740 N N . GLY A 1 94 ? 12.166 8.525 -8.637 1.00 45.53 94 GLY A N 1
ATOM 741 C CA . GLY A 1 94 ? 12.994 9.404 -7.799 1.00 45.53 94 GLY A CA 1
ATOM 742 C C . GLY A 1 94 ? 14.486 9.039 -7.764 1.00 45.53 94 GLY A C 1
ATOM 743 O O . GLY A 1 94 ? 15.320 9.888 -7.438 1.00 45.53 94 GLY A O 1
ATOM 744 N N . ALA A 1 95 ? 14.853 7.805 -8.128 1.00 46.09 95 ALA A N 1
ATOM 745 C CA . ALA A 1 95 ? 16.238 7.328 -8.149 1.00 46.09 95 ALA A CA 1
ATOM 746 C C . ALA A 1 95 ? 17.099 8.021 -9.210 1.00 46.09 95 ALA A C 1
ATOM 748 O O . ALA A 1 95 ? 18.319 8.037 -9.072 1.00 46.09 95 ALA A O 1
ATOM 749 N N . ASN A 1 96 ? 16.496 8.654 -10.216 1.00 47.22 96 ASN A N 1
ATOM 750 C CA . ASN A 1 96 ? 17.245 9.329 -11.274 1.00 47.22 96 ASN A CA 1
ATOM 751 C C . ASN A 1 96 ? 17.835 10.687 -10.853 1.00 47.22 96 ASN A C 1
ATOM 753 O O . ASN A 1 96 ? 18.626 11.246 -11.607 1.00 47.22 96 ASN A O 1
ATOM 757 N N . PHE A 1 97 ? 17.504 11.213 -9.661 1.00 46.16 97 PHE A N 1
ATOM 758 C CA . PHE A 1 97 ? 17.900 12.576 -9.281 1.00 46.16 97 PHE A CA 1
ATOM 759 C C . PHE A 1 97 ? 18.850 12.731 -8.090 1.00 46.16 97 PHE A C 1
ATOM 761 O O . PHE A 1 97 ? 19.294 13.851 -7.896 1.00 46.16 97 PHE A O 1
ATOM 768 N N . ASN A 1 98 ? 19.224 11.689 -7.328 1.00 45.41 98 ASN A N 1
ATOM 769 C CA . ASN A 1 98 ? 20.338 11.756 -6.353 1.00 45.41 98 ASN A CA 1
ATOM 770 C C . ASN A 1 98 ? 20.738 10.353 -5.842 1.00 45.41 98 ASN A C 1
ATOM 772 O O . ASN A 1 98 ? 20.281 9.862 -4.803 1.00 45.41 98 ASN A O 1
ATOM 776 N N . ILE A 1 99 ? 21.610 9.690 -6.601 1.00 52.16 99 ILE A N 1
ATOM 777 C CA . ILE A 1 99 ? 22.046 8.303 -6.401 1.00 52.16 99 ILE A CA 1
ATOM 778 C C . ILE A 1 99 ? 23.187 8.264 -5.378 1.00 52.16 99 ILE A C 1
ATOM 780 O O . ILE A 1 99 ? 24.347 8.412 -5.738 1.00 52.16 99 ILE A O 1
ATOM 784 N N . LYS A 1 100 ? 22.857 8.111 -4.095 1.00 51.84 100 LYS A N 1
ATOM 785 C CA . LYS A 1 100 ? 23.717 7.544 -3.028 1.00 51.84 100 LYS A CA 1
ATOM 786 C C . LYS A 1 100 ? 22.981 7.481 -1.684 1.00 51.84 100 LYS A C 1
ATOM 788 O O . LYS A 1 100 ? 22.878 6.386 -1.135 1.00 51.84 100 LYS A O 1
ATOM 793 N N . PRO A 1 101 ? 22.355 8.567 -1.179 1.00 50.31 101 PRO A N 1
ATOM 794 C CA . PRO A 1 101 ? 21.634 8.490 0.093 1.00 50.31 101 PRO A CA 1
ATOM 795 C C . PRO A 1 101 ? 20.382 7.599 0.009 1.00 50.31 101 PRO A C 1
ATOM 797 O O . PRO A 1 101 ? 20.039 6.941 0.988 1.00 50.31 101 PRO A O 1
ATOM 800 N N . SER A 1 102 ? 19.735 7.521 -1.164 1.00 53.72 102 SER A N 1
ATOM 801 C CA . SER A 1 102 ? 18.520 6.715 -1.371 1.00 53.72 102 SER A CA 1
ATOM 802 C C . SER A 1 102 ? 18.785 5.204 -1.294 1.00 53.72 102 SER A C 1
ATOM 804 O O . SER A 1 102 ? 18.188 4.519 -0.466 1.00 53.72 102 SER A O 1
ATOM 806 N N . LYS A 1 103 ? 19.758 4.681 -2.061 1.00 53.59 103 LYS A N 1
ATOM 807 C CA . LYS A 1 103 ? 20.118 3.247 -2.046 1.00 53.59 103 LYS A CA 1
ATOM 808 C C . LYS A 1 103 ? 20.519 2.779 -0.648 1.00 53.59 103 LYS A C 1
ATOM 810 O O . LYS A 1 103 ? 20.065 1.730 -0.190 1.00 53.59 103 LYS A O 1
ATOM 815 N N . CYS A 1 104 ? 21.314 3.587 0.055 1.00 54.38 104 CYS A N 1
ATOM 816 C CA . CYS A 1 104 ? 21.755 3.234 1.393 1.00 54.38 104 CYS A CA 1
ATOM 817 C C . CYS A 1 104 ? 20.628 3.341 2.437 1.00 54.38 104 CYS A C 1
ATOM 819 O O . CYS A 1 104 ? 20.528 2.506 3.331 1.00 54.38 104 CYS A O 1
ATOM 821 N N . GLY A 1 105 ? 19.727 4.318 2.315 1.00 57.50 105 GLY A N 1
ATOM 822 C CA . GLY A 1 105 ? 18.562 4.454 3.196 1.00 57.50 105 GLY A CA 1
ATOM 823 C C . GLY A 1 105 ? 17.495 3.365 3.010 1.00 57.50 105 GLY A C 1
ATOM 824 O O . GLY A 1 105 ? 16.796 3.035 3.966 1.00 57.50 105 GLY A O 1
ATOM 825 N N . MET A 1 106 ? 17.378 2.785 1.810 1.00 55.16 106 MET A N 1
ATOM 826 C CA . MET A 1 106 ? 16.382 1.752 1.480 1.00 55.16 106 MET A CA 1
ATOM 827 C C . MET A 1 106 ? 16.727 0.366 2.043 1.00 55.16 106 MET A C 1
ATOM 829 O O . MET A 1 106 ? 15.830 -0.361 2.464 1.00 55.16 106 MET A O 1
ATOM 833 N N . ASN A 1 107 ? 18.017 0.021 2.103 1.00 55.53 107 ASN A N 1
ATOM 834 C CA . ASN A 1 107 ? 18.490 -1.292 2.567 1.00 55.53 107 ASN A CA 1
ATOM 835 C C . AS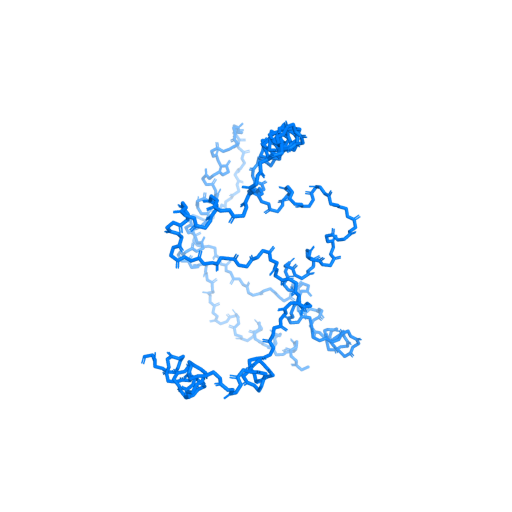N A 1 107 ? 18.852 -1.328 4.057 1.00 55.53 107 ASN A C 1
ATOM 837 O O . ASN A 1 107 ? 19.318 -2.349 4.563 1.00 55.53 107 ASN A O 1
ATOM 841 N N . THR A 1 108 ? 18.644 -0.222 4.773 1.00 60.47 108 THR A N 1
ATOM 842 C CA . THR A 1 108 ? 18.896 -0.153 6.211 1.00 60.47 108 THR A CA 1
ATOM 843 C C . THR A 1 108 ? 17.594 -0.277 6.976 1.00 60.47 108 THR A C 1
ATOM 845 O O . THR A 1 108 ? 16.567 0.323 6.645 1.00 60.47 108 THR A O 1
ATOM 848 N N . ARG A 1 109 ? 17.614 -1.058 8.057 1.00 63.31 109 ARG A N 1
ATOM 849 C CA . ARG A 1 109 ? 16.537 -0.955 9.041 1.00 63.31 109 ARG A CA 1
ATOM 850 C C . ARG A 1 109 ? 16.702 0.434 9.648 1.00 63.31 109 ARG A C 1
ATOM 852 O O . ARG A 1 109 ? 17.738 0.692 10.248 1.00 63.31 109 ARG A O 1
ATOM 859 N N . LYS A 1 110 ? 15.703 1.316 9.515 1.00 65.00 110 LYS A N 1
ATOM 860 C CA . LYS A 1 110 ? 15.728 2.724 9.989 1.00 65.00 110 LYS A CA 1
ATOM 861 C C . LYS A 1 110 ? 16.009 2.901 11.498 1.00 65.00 110 LYS A C 1
ATOM 863 O O . LYS A 1 110 ? 16.039 4.020 11.993 1.00 65.00 110 LYS A O 1
ATOM 868 N N . ASN A 1 111 ? 16.217 1.809 12.228 1.00 69.19 111 ASN A N 1
ATOM 869 C CA . ASN A 1 111 ? 16.778 1.782 13.568 1.00 69.19 111 ASN A CA 1
ATOM 870 C C . ASN A 1 111 ? 18.316 1.754 13.484 1.00 69.19 111 ASN A C 1
ATOM 872 O O . ASN A 1 111 ? 18.878 0.784 12.983 1.00 69.19 111 ASN A O 1
ATOM 876 N N . ASN A 1 112 ? 18.988 2.794 13.986 1.00 69.44 112 ASN A N 1
ATOM 877 C CA . ASN A 1 112 ? 20.447 2.943 13.930 1.00 69.44 112 ASN A CA 1
ATOM 878 C C . ASN A 1 112 ? 21.004 2.866 12.490 1.00 69.44 112 ASN A C 1
ATOM 880 O O . ASN A 1 112 ? 21.800 1.992 12.144 1.00 69.44 112 ASN A O 1
ATOM 884 N N . ALA A 1 113 ? 20.522 3.765 11.626 1.00 73.81 113 ALA A N 1
ATOM 885 C CA . ALA A 1 113 ? 20.815 3.757 10.193 1.00 73.81 113 ALA A CA 1
ATOM 886 C C . ALA A 1 113 ? 22.259 4.174 9.858 1.00 73.81 113 ALA A C 1
ATOM 888 O O . ALA A 1 113 ? 22.850 3.626 8.933 1.00 73.81 113 ALA A O 1
ATOM 889 N N . VAL A 1 114 ? 22.854 5.099 10.620 1.00 76.31 114 VAL A N 1
ATOM 890 C CA . VAL A 1 114 ? 24.176 5.677 10.306 1.00 76.31 114 VAL A CA 1
ATOM 891 C C . VAL A 1 114 ? 25.283 4.610 10.231 1.00 76.31 114 VAL A C 1
ATOM 893 O O . VAL A 1 114 ? 25.949 4.542 9.199 1.00 76.31 114 VAL A O 1
ATOM 896 N N . PRO A 1 115 ? 25.454 3.703 11.215 1.00 81.81 115 PRO A N 1
ATOM 897 C CA . PRO A 1 115 ? 26.465 2.647 11.125 1.00 81.81 115 PRO A CA 1
ATOM 898 C C . PRO A 1 115 ? 26.203 1.648 9.994 1.00 81.81 115 PRO A C 1
ATOM 900 O O . PRO A 1 115 ? 27.139 1.098 9.418 1.00 81.81 115 PRO A O 1
ATOM 903 N N . GLN A 1 116 ? 24.933 1.402 9.656 1.00 77.06 116 GLN A N 1
ATOM 904 C CA . GLN A 1 116 ? 24.582 0.486 8.571 1.00 77.06 116 GLN A CA 1
ATOM 905 C C . GLN A 1 116 ? 24.934 1.081 7.200 1.00 77.06 116 GLN A C 1
ATOM 907 O O . GLN A 1 116 ? 25.445 0.364 6.342 1.00 77.06 116 GLN A O 1
ATOM 912 N N . ILE A 1 117 ? 24.719 2.390 7.021 1.00 80.50 117 ILE A N 1
ATOM 913 C CA . ILE A 1 117 ? 25.124 3.127 5.817 1.00 80.50 117 ILE A CA 1
ATOM 914 C C . ILE A 1 117 ? 26.649 3.080 5.663 1.00 80.50 117 ILE A C 1
ATOM 916 O O . ILE A 1 117 ? 27.136 2.716 4.597 1.00 80.50 117 ILE A O 1
ATOM 920 N N . VAL A 1 118 ? 27.396 3.369 6.734 1.00 84.00 118 VAL A N 1
ATOM 921 C CA . VAL A 1 118 ? 28.871 3.349 6.715 1.00 84.00 118 VAL A CA 1
ATOM 922 C C . VAL A 1 118 ? 29.407 1.964 6.343 1.00 84.00 118 VAL A C 1
ATOM 924 O O . VAL A 1 118 ? 30.275 1.846 5.485 1.00 84.00 118 VAL A O 1
ATOM 927 N N . ASN A 1 119 ? 28.865 0.892 6.926 1.00 83.75 119 ASN A N 1
ATOM 928 C CA . ASN A 1 119 ? 29.308 -0.469 6.607 1.00 83.75 119 ASN A CA 1
ATOM 929 C C . ASN A 1 119 ? 29.047 -0.864 5.147 1.00 83.75 119 ASN A C 1
ATOM 931 O O . ASN A 1 119 ? 29.815 -1.633 4.572 1.00 83.75 119 ASN A O 1
ATOM 935 N N . MET A 1 120 ? 27.961 -0.375 4.552 1.00 80.38 120 MET A N 1
ATOM 936 C CA . MET A 1 120 ? 27.651 -0.627 3.148 1.00 80.38 120 MET A CA 1
ATOM 937 C C . MET A 1 120 ? 28.603 0.126 2.217 1.00 80.38 120 MET A C 1
ATOM 939 O O . MET A 1 120 ? 29.111 -0.485 1.283 1.00 80.38 120 MET A O 1
ATOM 943 N N . ASP A 1 121 ? 28.928 1.381 2.533 1.00 83.50 121 ASP A N 1
ATOM 944 C CA . ASP A 1 121 ? 29.902 2.192 1.788 1.00 83.50 121 ASP A CA 1
ATOM 945 C C . ASP A 1 121 ? 31.316 1.584 1.832 1.00 83.50 121 ASP A C 1
ATOM 947 O O . ASP A 1 121 ? 32.006 1.482 0.816 1.00 83.50 121 ASP A O 1
ATOM 951 N N . VAL A 1 122 ? 31.727 1.072 2.999 1.00 88.19 122 VAL A N 1
ATOM 952 C CA . VAL A 1 122 ? 33.006 0.357 3.155 1.00 88.19 122 VAL A CA 1
ATOM 953 C C . VAL A 1 122 ? 33.046 -0.908 2.295 1.00 88.19 122 VAL A C 1
ATOM 955 O O . VAL A 1 122 ? 34.062 -1.184 1.654 1.00 88.19 122 VAL A O 1
ATOM 958 N N . ARG A 1 123 ? 31.950 -1.677 2.253 1.00 84.50 123 ARG A N 1
ATOM 959 C CA . ARG A 1 123 ? 31.857 -2.884 1.416 1.00 84.50 123 ARG A CA 1
ATOM 960 C C . ARG A 1 123 ? 31.896 -2.531 -0.066 1.00 84.50 123 ARG A C 1
ATOM 962 O O . ARG A 1 123 ? 32.689 -3.119 -0.791 1.00 84.50 123 ARG A O 1
ATOM 969 N N . GLU A 1 124 ? 31.100 -1.563 -0.506 1.00 84.56 124 GLU A N 1
ATOM 970 C CA . GLU A 1 124 ? 31.079 -1.098 -1.899 1.00 84.56 124 GLU A CA 1
ATOM 971 C C . GLU A 1 124 ? 32.468 -0.607 -2.337 1.00 84.56 124 GLU A C 1
ATOM 973 O O . GLU A 1 124 ? 32.983 -1.026 -3.373 1.00 84.56 124 GLU A O 1
ATOM 978 N N . SER A 1 125 ? 33.144 0.164 -1.483 1.00 85.88 125 SER A N 1
ATOM 979 C CA . SER A 1 125 ? 34.523 0.604 -1.711 1.00 85.88 125 SER A CA 1
ATOM 980 C C . SER A 1 125 ? 35.512 -0.560 -1.824 1.00 85.88 125 SER A C 1
ATOM 982 O O . SER A 1 125 ? 36.407 -0.524 -2.668 1.00 85.88 125 SER A O 1
ATOM 984 N N . ALA A 1 126 ? 35.373 -1.602 -0.998 1.00 91.19 126 ALA A N 1
ATOM 985 C CA . ALA A 1 126 ? 36.212 -2.795 -1.092 1.00 91.19 126 ALA A CA 1
ATOM 986 C C . ALA A 1 126 ? 35.969 -3.560 -2.404 1.00 91.19 126 ALA A C 1
ATOM 988 O O . ALA A 1 126 ? 36.929 -3.951 -3.063 1.00 91.19 126 ALA A O 1
ATOM 989 N N . HIS A 1 127 ? 34.707 -3.718 -2.813 1.00 89.06 127 HIS A N 1
ATOM 990 C CA . HIS A 1 127 ? 34.347 -4.346 -4.087 1.00 89.06 127 HIS A CA 1
ATOM 991 C C . HIS A 1 127 ? 34.904 -3.581 -5.289 1.00 89.06 127 HIS A C 1
ATOM 993 O O . HIS A 1 127 ? 35.489 -4.200 -6.173 1.00 89.06 127 HIS A O 1
ATOM 999 N N . HIS A 1 128 ? 34.813 -2.250 -5.295 1.00 86.06 128 HIS A N 1
ATOM 1000 C CA . HIS A 1 128 ? 35.389 -1.437 -6.366 1.00 86.06 128 HIS A CA 1
ATOM 1001 C C . HIS A 1 128 ? 36.913 -1.532 -6.448 1.00 86.06 128 HIS A C 1
ATOM 1003 O O . HIS A 1 128 ? 37.459 -1.531 -7.548 1.00 86.06 128 HIS A O 1
ATOM 1009 N N . ARG A 1 129 ? 37.608 -1.637 -5.307 1.00 87.44 129 ARG A N 1
ATOM 1010 C CA . ARG A 1 129 ? 39.059 -1.884 -5.301 1.00 87.44 129 ARG A CA 1
ATOM 1011 C C . ARG A 1 129 ? 39.387 -3.240 -5.918 1.00 87.44 129 ARG A C 1
ATOM 1013 O O . ARG A 1 129 ? 40.199 -3.295 -6.828 1.00 87.44 129 ARG A O 1
ATOM 1020 N N . MET A 1 130 ? 38.695 -4.297 -5.489 1.00 84.88 130 MET A N 1
ATOM 1021 C CA . MET A 1 130 ? 38.881 -5.639 -6.051 1.00 84.88 130 MET A CA 1
ATOM 1022 C C . MET A 1 130 ? 38.591 -5.678 -7.559 1.00 84.88 130 MET A C 1
ATOM 1024 O O . MET A 1 130 ? 39.326 -6.309 -8.309 1.00 84.88 130 MET A O 1
ATOM 1028 N N . GLU A 1 131 ? 37.550 -4.984 -8.023 1.00 82.25 131 GLU A N 1
ATOM 1029 C CA . GLU A 1 131 ? 37.234 -4.880 -9.451 1.00 82.25 131 GLU A CA 1
ATOM 1030 C C . GLU A 1 131 ? 38.321 -4.124 -10.230 1.00 82.25 131 GLU A C 1
ATOM 1032 O O . GLU A 1 131 ? 38.692 -4.538 -11.327 1.00 82.25 131 GLU A O 1
ATOM 1037 N N . ALA A 1 132 ? 38.854 -3.034 -9.671 1.00 84.69 132 ALA A N 1
ATOM 1038 C CA . ALA A 1 132 ? 39.951 -2.292 -10.284 1.00 84.69 132 ALA A CA 1
ATOM 1039 C C . ALA A 1 132 ? 41.218 -3.154 -10.401 1.00 84.69 132 ALA A C 1
ATOM 1041 O O . ALA A 1 132 ? 41.828 -3.185 -11.469 1.00 84.69 132 ALA A O 1
ATOM 1042 N N . ASP A 1 133 ? 41.558 -3.904 -9.351 1.00 84.25 133 ASP A N 1
ATOM 1043 C CA . ASP A 1 133 ? 42.701 -4.822 -9.344 1.00 84.25 133 ASP A CA 1
ATOM 1044 C C . ASP A 1 133 ? 42.528 -5.946 -10.385 1.00 84.25 133 ASP A C 1
ATOM 1046 O O . ASP A 1 133 ? 43.457 -6.247 -11.136 1.00 84.25 133 ASP A O 1
ATOM 1050 N N . LEU A 1 134 ? 41.320 -6.517 -10.503 1.00 78.88 134 LEU A N 1
ATOM 1051 C CA . LEU A 1 134 ? 41.001 -7.525 -11.525 1.00 78.88 134 LEU A CA 1
ATOM 1052 C C . LEU A 1 134 ? 41.106 -6.969 -12.951 1.00 78.88 134 LEU A C 1
ATOM 1054 O O . LEU A 1 134 ? 41.615 -7.653 -13.837 1.00 78.88 134 LEU A O 1
ATOM 1058 N N . ARG A 1 135 ? 40.660 -5.729 -13.187 1.00 76.00 135 ARG A N 1
ATOM 1059 C CA . ARG A 1 135 ? 40.793 -5.083 -14.502 1.00 76.00 135 ARG A CA 1
ATOM 1060 C C . ARG A 1 135 ? 42.251 -4.841 -14.873 1.00 76.00 135 ARG A C 1
ATOM 1062 O O . ARG A 1 135 ? 42.594 -4.964 -16.042 1.00 76.00 135 ARG A O 1
ATOM 1069 N N . VAL A 1 136 ? 43.109 -4.488 -13.918 1.00 74.44 136 VAL A N 1
ATOM 1070 C CA . VAL A 1 136 ? 44.550 -4.338 -14.182 1.00 74.44 136 VAL A CA 1
ATOM 1071 C C . VAL A 1 136 ? 45.162 -5.688 -14.567 1.00 74.44 136 VAL A C 1
ATOM 1073 O O . VAL A 1 136 ? 45.879 -5.755 -15.559 1.00 74.44 136 VAL A O 1
ATOM 1076 N N . TRP A 1 137 ? 44.804 -6.764 -13.862 1.00 68.06 137 TRP A N 1
ATOM 1077 C CA . TRP A 1 137 ? 45.287 -8.120 -14.150 1.00 68.06 137 TRP A CA 1
ATOM 1078 C C . TRP A 1 137 ? 44.892 -8.638 -15.547 1.00 68.06 137 TRP A C 1
ATOM 1080 O O . TRP A 1 137 ? 45.704 -9.258 -16.235 1.00 68.06 137 TRP A O 1
ATOM 1090 N N . ASP A 1 138 ? 43.664 -8.364 -15.994 1.00 59.97 138 ASP A N 1
ATOM 1091 C CA . ASP A 1 138 ? 43.165 -8.792 -17.313 1.00 59.97 138 ASP A CA 1
ATOM 1092 C C . ASP A 1 138 ? 43.934 -8.132 -18.478 1.00 59.97 138 ASP A C 1
ATOM 1094 O O . ASP A 1 138 ? 44.099 -8.723 -19.543 1.00 59.97 138 ASP A O 1
ATOM 1098 N N . ASN A 1 139 ? 44.490 -6.933 -18.265 1.00 59.91 139 ASN A N 1
ATOM 1099 C CA . ASN A 1 139 ? 45.262 -6.220 -19.287 1.00 59.91 139 ASN A CA 1
ATOM 1100 C C . ASN A 1 139 ? 46.693 -6.765 -19.490 1.00 59.91 139 ASN A C 1
ATOM 1102 O O . ASN A 1 139 ? 47.286 -6.501 -20.536 1.00 59.91 139 ASN A O 1
ATOM 1106 N N . ASP A 1 140 ? 47.241 -7.535 -18.542 1.00 58.31 140 ASP A N 1
ATOM 1107 C CA . ASP A 1 140 ? 48.625 -8.040 -18.592 1.00 58.31 140 ASP A CA 1
ATOM 1108 C C . ASP A 1 140 ? 48.753 -9.458 -19.185 1.00 58.31 140 ASP A C 1
ATOM 1110 O O . ASP A 1 140 ? 49.865 -9.953 -19.390 1.00 58.31 140 ASP A O 1
ATOM 1114 N N . THR A 1 141 ? 47.638 -10.120 -19.519 1.00 51.69 141 THR A N 1
ATOM 1115 C CA . THR A 1 141 ? 47.665 -11.500 -20.026 1.00 51.69 141 THR A CA 1
ATOM 1116 C C . THR A 1 141 ? 46.948 -11.617 -21.376 1.00 51.69 141 THR A C 1
ATOM 1118 O O . THR A 1 141 ? 45.721 -11.603 -21.414 1.00 51.69 141 THR A O 1
ATOM 1121 N N . PRO A 1 142 ? 47.653 -11.815 -22.511 1.00 54.41 142 PRO A N 1
ATOM 1122 C CA . PRO A 1 142 ? 47.004 -12.220 -23.751 1.00 54.41 142 PRO A CA 1
ATOM 1123 C C . PRO A 1 142 ? 46.680 -13.714 -23.647 1.00 54.41 142 PRO A C 1
ATOM 1125 O O . PRO A 1 142 ? 47.398 -14.563 -24.175 1.00 54.41 142 PRO A O 1
ATOM 1128 N N . VAL A 1 143 ? 45.625 -14.058 -22.910 1.00 51.91 143 VAL A N 1
ATOM 1129 C CA . VAL A 1 143 ? 45.141 -15.438 -22.822 1.00 51.91 143 VAL A CA 1
ATOM 1130 C C . VAL A 1 143 ? 43.966 -15.593 -23.773 1.00 51.91 143 VAL A C 1
ATOM 1132 O O . VAL A 1 143 ? 42.977 -14.875 -23.705 1.00 51.91 143 VAL A O 1
ATOM 1135 N N . MET A 1 144 ? 44.102 -16.547 -24.688 1.00 51.50 144 MET A N 1
ATOM 1136 C CA . MET A 1 144 ? 43.030 -17.082 -25.521 1.00 51.50 144 MET A CA 1
ATOM 1137 C C . MET A 1 144 ? 41.902 -17.613 -24.618 1.00 51.50 144 MET A C 1
ATOM 1139 O O . MET A 1 144 ? 41.957 -18.741 -24.138 1.00 51.50 144 MET A O 1
ATOM 1143 N N . THR A 1 145 ? 40.889 -16.789 -24.349 1.00 51.22 145 THR A N 1
ATOM 1144 C CA . THR A 1 145 ? 39.785 -17.084 -23.414 1.00 51.22 145 THR A CA 1
ATOM 1145 C C . THR A 1 145 ? 38.649 -17.909 -24.018 1.00 51.22 145 THR A C 1
ATOM 1147 O O . THR A 1 145 ? 37.714 -18.266 -23.308 1.00 51.22 145 THR A O 1
ATOM 1150 N N . ALA A 1 146 ? 38.710 -18.264 -25.304 1.00 50.66 146 ALA A N 1
ATOM 1151 C CA . ALA A 1 146 ? 37.614 -18.982 -25.955 1.00 50.66 146 ALA A CA 1
ATOM 1152 C C . ALA A 1 146 ? 37.459 -20.446 -25.484 1.00 50.66 146 ALA A C 1
ATOM 1154 O O . ALA A 1 146 ? 36.340 -20.957 -25.463 1.00 50.66 146 ALA A O 1
ATOM 1155 N N . ASP A 1 147 ? 38.547 -21.112 -25.073 1.00 52.88 147 ASP A N 1
ATOM 1156 C CA . ASP A 1 147 ? 38.531 -22.570 -24.850 1.00 52.88 147 ASP A CA 1
ATOM 1157 C C . ASP A 1 147 ? 38.430 -23.012 -23.380 1.00 52.88 147 ASP A C 1
ATOM 1159 O O . ASP A 1 147 ? 37.953 -24.112 -23.106 1.00 52.88 147 ASP A O 1
ATOM 1163 N N . ILE A 1 148 ? 38.825 -22.183 -22.405 1.00 52.69 148 ILE A N 1
ATOM 1164 C CA . ILE A 1 148 ? 38.830 -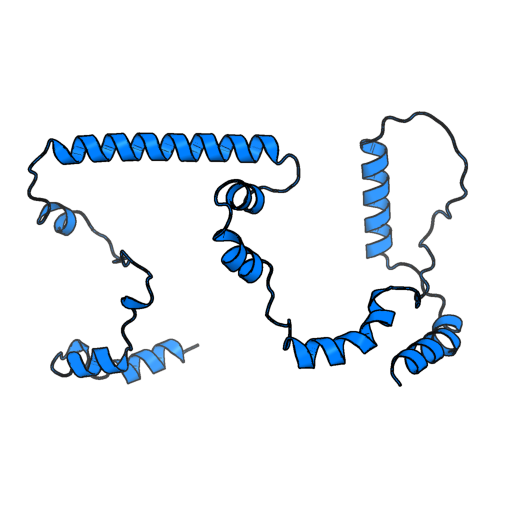22.608 -20.988 1.00 52.69 148 ILE A CA 1
ATOM 1165 C C . ILE A 1 148 ? 37.456 -22.428 -20.325 1.00 52.69 148 ILE A C 1
ATOM 1167 O O . ILE A 1 148 ? 37.031 -23.291 -19.554 1.00 52.69 148 ILE A O 1
ATOM 1171 N N . ASP A 1 149 ? 36.723 -21.368 -20.674 1.00 52.47 149 ASP A N 1
ATOM 1172 C CA . ASP A 1 149 ? 35.402 -21.073 -20.094 1.00 52.47 149 ASP A CA 1
ATOM 1173 C C . ASP A 1 149 ? 34.355 -22.134 -20.485 1.00 52.47 149 ASP A C 1
ATOM 1175 O O . ASP A 1 149 ? 33.485 -22.498 -19.692 1.00 52.47 149 ASP A O 1
ATOM 1179 N N . THR A 1 150 ? 34.503 -22.707 -21.684 1.00 54.00 150 THR A N 1
ATOM 1180 C CA . THR A 1 150 ? 33.642 -23.777 -22.213 1.00 54.00 150 THR A CA 1
ATOM 1181 C C . THR A 1 150 ? 33.939 -25.138 -21.572 1.00 54.00 150 THR A C 1
ATOM 1183 O O . THR A 1 150 ? 33.030 -25.951 -21.415 1.00 54.00 150 THR A O 1
ATOM 1186 N N . LEU A 1 151 ? 35.192 -25.399 -21.180 1.00 51.19 151 LEU A N 1
ATOM 1187 C CA . LEU A 1 151 ? 35.620 -26.711 -20.676 1.00 51.19 151 LEU A CA 1
ATOM 1188 C C . LEU A 1 151 ? 35.448 -26.861 -19.154 1.00 51.19 151 LEU A C 1
ATOM 1190 O O . LEU A 1 151 ? 35.234 -27.972 -18.671 1.00 51.19 151 LEU A O 1
ATOM 1194 N N . MET A 1 152 ? 35.520 -25.758 -18.399 1.00 57.06 152 MET A N 1
ATOM 1195 C CA . MET A 1 152 ? 35.443 -25.766 -16.928 1.00 57.06 152 MET A CA 1
ATOM 1196 C C . MET A 1 152 ? 34.068 -25.386 -16.371 1.00 57.06 152 MET A C 1
ATOM 1198 O O . MET A 1 152 ? 33.773 -25.686 -15.212 1.00 57.06 152 MET A O 1
ATOM 1202 N N . SER A 1 153 ? 33.195 -24.786 -17.183 1.00 52.38 153 SER A N 1
ATOM 1203 C CA . SER A 1 153 ? 31.792 -24.613 -16.821 1.00 52.38 153 SER A CA 1
ATOM 1204 C C . SER A 1 153 ? 31.045 -25.929 -17.010 1.00 52.38 153 SER A C 1
ATOM 1206 O O . SER A 1 153 ? 30.272 -26.107 -17.948 1.00 52.38 153 SER A O 1
ATOM 1208 N N . GLY A 1 154 ? 31.134 -26.802 -16.008 1.00 52.38 154 GLY A N 1
ATOM 1209 C CA . GLY A 1 154 ? 30.021 -27.684 -15.636 1.00 52.38 154 GLY A CA 1
ATOM 1210 C C . GLY A 1 154 ? 28.784 -26.887 -15.184 1.00 52.38 154 GLY A C 1
ATOM 1211 O O . GLY A 1 154 ? 28.087 -27.284 -14.252 1.00 52.38 154 GLY A O 1
ATOM 1212 N N . ASN A 1 155 ? 28.528 -25.732 -15.802 1.00 54.00 155 ASN A N 1
ATOM 1213 C CA . ASN A 1 155 ? 27.414 -24.865 -15.507 1.00 54.00 155 ASN A CA 1
ATOM 1214 C C . ASN A 1 155 ? 26.202 -25.492 -16.167 1.00 54.00 155 ASN A C 1
ATOM 1216 O O . ASN A 1 155 ? 25.949 -25.346 -17.360 1.00 54.00 155 ASN A O 1
ATOM 1220 N N . HIS A 1 156 ? 25.427 -26.181 -15.342 1.00 55.78 156 HIS A N 1
ATOM 1221 C CA . HIS A 1 156 ? 24.110 -26.682 -15.697 1.00 55.78 156 HIS A CA 1
ATOM 1222 C C . HIS A 1 156 ? 23.176 -25.563 -16.216 1.00 55.78 156 HIS A C 1
ATOM 1224 O O . HIS A 1 156 ? 22.168 -25.851 -16.863 1.00 55.78 156 HIS A O 1
ATOM 1230 N N . HIS A 1 157 ? 23.512 -24.289 -15.974 1.00 53.19 157 HIS A N 1
ATOM 1231 C CA . HIS A 1 157 ? 22.685 -23.139 -16.315 1.00 53.19 157 HIS A CA 1
ATOM 1232 C C . HIS A 1 157 ? 23.498 -22.037 -16.997 1.00 53.19 157 HIS A C 1
ATOM 1234 O O . HIS A 1 157 ? 24.538 -21.608 -16.500 1.00 53.19 157 HIS A O 1
ATOM 1240 N N . HIS A 1 158 ? 22.969 -21.543 -18.113 1.00 63.72 158 HIS A N 1
ATOM 1241 C CA . HIS A 1 158 ? 23.419 -20.319 -18.759 1.00 63.72 158 HIS A CA 1
ATOM 1242 C C . HIS A 1 158 ? 22.551 -19.161 -18.257 1.00 63.72 158 HIS A C 1
ATOM 1244 O O . HIS A 1 158 ? 21.344 -19.149 -18.497 1.00 63.72 158 HIS A O 1
ATOM 1250 N N . ILE A 1 159 ? 23.150 -18.212 -17.535 1.00 64.75 159 ILE A N 1
ATOM 1251 C CA . ILE A 1 159 ? 22.474 -16.988 -17.088 1.00 64.75 159 ILE A CA 1
ATOM 1252 C C . ILE A 1 159 ? 22.770 -15.894 -18.115 1.00 64.75 159 ILE A C 1
ATOM 1254 O O . ILE A 1 159 ? 23.927 -15.684 -18.485 1.00 64.75 159 ILE A O 1
ATOM 1258 N N . ALA A 1 160 ? 21.723 -15.221 -18.593 1.00 62.91 160 ALA A N 1
ATOM 1259 C CA . ALA A 1 160 ? 21.865 -14.123 -19.540 1.00 62.91 160 ALA A CA 1
ATOM 1260 C C . ALA A 1 160 ? 22.678 -12.976 -18.917 1.00 62.91 160 ALA A C 1
ATOM 1262 O O . ALA A 1 160 ? 22.513 -12.645 -17.746 1.00 62.91 160 ALA A O 1
ATOM 1263 N N . LYS A 1 161 ? 23.565 -12.367 -19.711 1.00 66.88 161 LYS A N 1
ATOM 1264 C CA . LYS A 1 161 ? 24.435 -11.264 -19.265 1.00 66.88 161 LYS A CA 1
ATOM 1265 C C . LYS A 1 161 ? 23.718 -9.905 -19.199 1.00 66.88 161 LYS A C 1
ATOM 1267 O O . LYS A 1 161 ? 24.304 -8.950 -18.703 1.00 66.88 161 LYS A O 1
ATOM 1272 N N . ASP A 1 162 ? 22.495 -9.811 -19.720 1.00 59.88 162 ASP A N 1
ATOM 1273 C CA . ASP A 1 162 ? 21.728 -8.570 -19.855 1.00 59.88 162 ASP A CA 1
ATOM 1274 C C . ASP A 1 162 ? 20.218 -8.846 -19.720 1.00 59.88 162 ASP A C 1
ATOM 1276 O O . ASP A 1 162 ? 19.713 -9.834 -20.257 1.00 59.88 162 ASP A O 1
ATOM 1280 N N . GLU A 1 163 ? 19.512 -7.965 -19.009 1.00 64.62 163 GLU A N 1
ATOM 1281 C CA . GLU A 1 163 ? 18.057 -8.000 -18.779 1.00 64.62 163 GLU A CA 1
ATOM 1282 C C . GLU A 1 163 ? 17.317 -6.858 -19.509 1.00 64.62 163 GLU A C 1
ATOM 1284 O O . GLU A 1 163 ? 16.105 -6.685 -19.348 1.00 64.62 163 GLU A O 1
ATOM 1289 N N . SER A 1 164 ? 18.027 -6.067 -20.324 1.00 67.75 164 SER A N 1
ATOM 1290 C CA . SER A 1 164 ? 17.459 -4.968 -21.108 1.00 67.75 164 SER A CA 1
ATOM 1291 C C . SER A 1 164 ? 16.301 -5.421 -22.001 1.00 67.75 164 SER A C 1
ATOM 1293 O O . SER A 1 164 ? 16.378 -6.432 -22.702 1.00 67.75 164 SER A O 1
ATOM 1295 N N . LEU A 1 165 ? 15.244 -4.603 -22.057 1.00 59.22 165 LEU A N 1
ATOM 1296 C CA . LEU A 1 165 ? 14.078 -4.809 -22.928 1.00 59.22 165 LEU A CA 1
ATOM 1297 C C . LEU A 1 165 ? 14.441 -4.877 -24.421 1.00 59.22 165 LEU A C 1
ATOM 1299 O O . LEU A 1 165 ? 13.686 -5.441 -25.206 1.00 59.22 165 LEU A O 1
ATOM 1303 N N . ALA A 1 166 ? 15.596 -4.335 -24.821 1.00 66.31 166 ALA A N 1
ATOM 1304 C CA . ALA A 1 166 ? 16.093 -4.436 -26.194 1.00 66.31 166 ALA A CA 1
ATOM 1305 C C . ALA A 1 166 ? 16.496 -5.871 -26.587 1.00 66.31 166 ALA A C 1
ATOM 1307 O O . ALA A 1 166 ? 16.517 -6.204 -27.770 1.00 66.31 166 ALA A O 1
ATOM 1308 N N . THR A 1 167 ? 16.787 -6.716 -25.596 1.00 67.25 167 THR A N 1
ATOM 1309 C CA . THR A 1 167 ? 17.234 -8.107 -25.763 1.00 67.25 167 THR A CA 1
ATOM 1310 C C . THR A 1 167 ? 16.068 -9.096 -25.601 1.00 67.25 167 THR A C 1
ATOM 1312 O O . THR A 1 167 ? 16.240 -10.310 -25.706 1.00 67.25 167 THR A O 1
ATOM 1315 N N . TRP A 1 168 ? 14.847 -8.599 -25.366 1.00 72.38 168 TRP A N 1
ATOM 1316 C CA . TRP A 1 168 ? 13.658 -9.440 -25.276 1.00 72.38 168 TRP A CA 1
ATOM 1317 C C . TRP A 1 168 ? 13.283 -9.981 -26.652 1.00 72.38 168 TRP A C 1
ATOM 1319 O O . TRP A 1 168 ? 12.930 -9.243 -27.569 1.00 72.38 168 TRP A O 1
ATOM 1329 N N . HIS A 1 169 ? 13.308 -11.302 -26.778 1.00 74.62 169 HIS A N 1
ATOM 1330 C CA . HIS A 1 169 ? 12.822 -11.982 -27.966 1.00 74.62 169 HIS A CA 1
ATOM 1331 C C . HIS A 1 169 ? 11.373 -12.411 -27.762 1.00 74.62 169 HIS A C 1
ATOM 1333 O O . HIS A 1 169 ? 11.059 -13.187 -26.857 1.00 74.62 169 HIS A O 1
ATOM 1339 N N . HIS A 1 170 ? 10.482 -11.934 -28.631 1.00 81.62 170 HIS A N 1
ATOM 1340 C CA . HIS A 1 170 ? 9.135 -12.476 -28.703 1.00 81.62 170 HIS A CA 1
ATOM 1341 C C . HIS A 1 170 ? 9.218 -13.933 -29.177 1.00 81.62 170 HIS A C 1
ATOM 1343 O O . HIS A 1 170 ? 9.805 -14.236 -30.216 1.00 81.62 170 HIS A O 1
ATOM 1349 N N . VAL A 1 171 ? 8.652 -14.851 -28.389 1.00 81.06 171 VAL A N 1
ATOM 1350 C CA . VAL A 1 171 ? 8.785 -16.300 -28.620 1.00 81.06 171 VAL A CA 1
ATOM 1351 C C . VAL A 1 171 ? 8.235 -16.704 -29.993 1.00 81.06 171 VAL A C 1
ATOM 1353 O O . VAL A 1 171 ? 8.775 -17.614 -30.615 1.00 81.06 171 VAL A O 1
ATOM 1356 N N . GLY A 1 172 ? 7.199 -16.017 -30.490 1.00 81.81 172 GLY A N 1
ATOM 1357 C CA . GLY A 1 172 ? 6.660 -16.239 -31.836 1.00 81.81 172 GLY A CA 1
ATOM 1358 C C . GLY A 1 172 ? 7.692 -15.946 -32.927 1.00 81.81 172 GLY A C 1
ATOM 1359 O O . GLY A 1 172 ? 8.029 -16.831 -33.706 1.00 81.81 172 GLY A O 1
ATOM 1360 N N . ASP A 1 173 ? 8.258 -14.742 -32.909 1.00 83.69 173 ASP A N 1
ATOM 1361 C CA . ASP A 1 173 ? 9.238 -14.261 -33.889 1.00 83.69 173 ASP A CA 1
ATOM 1362 C C . ASP A 1 173 ? 10.512 -15.120 -33.860 1.00 83.69 173 ASP A C 1
ATOM 1364 O O . ASP A 1 173 ? 11.118 -15.421 -34.891 1.00 83.69 173 ASP A O 1
ATOM 1368 N N . TRP A 1 174 ? 10.901 -15.568 -32.663 1.00 84.56 174 TRP A N 1
ATOM 1369 C CA . TRP A 1 174 ? 12.018 -16.487 -32.481 1.00 84.56 174 TRP A CA 1
ATOM 1370 C C . TRP A 1 174 ? 11.741 -17.853 -33.130 1.00 84.56 174 TRP A C 1
ATOM 1372 O O . TRP A 1 174 ? 12.581 -18.370 -33.866 1.00 84.56 174 TRP A O 1
ATOM 1382 N N . LEU A 1 175 ? 10.547 -18.419 -32.943 1.00 86.00 175 LEU A N 1
ATOM 1383 C CA . LEU A 1 175 ? 10.179 -19.699 -33.559 1.00 86.00 175 LEU A CA 1
ATOM 1384 C C . LEU A 1 175 ? 10.056 -19.619 -35.079 1.00 86.00 175 LEU A C 1
ATOM 1386 O O . LEU A 1 175 ? 10.431 -20.569 -35.764 1.00 86.00 175 LEU A O 1
ATOM 1390 N N . GLU A 1 176 ? 9.569 -18.501 -35.615 1.00 83.81 176 GLU A N 1
ATOM 1391 C CA . GLU A 1 176 ? 9.527 -18.278 -37.063 1.00 83.81 176 GLU A CA 1
ATOM 1392 C C . GLU A 1 176 ? 10.937 -18.248 -37.659 1.00 83.81 176 GLU A C 1
ATOM 1394 O O . GLU A 1 176 ? 11.205 -18.882 -38.685 1.00 83.81 176 GLU A O 1
ATOM 1399 N N . LYS A 1 177 ? 11.879 -17.595 -36.972 1.00 87.12 177 LYS A N 1
ATOM 1400 C CA . LYS A 1 177 ? 13.287 -17.562 -37.379 1.00 87.12 177 LYS A CA 1
ATOM 1401 C C . LYS A 1 177 ? 13.954 -18.943 -37.325 1.00 87.12 177 LYS A C 1
ATOM 1403 O O . LYS A 1 177 ? 14.833 -19.220 -38.139 1.00 87.12 177 LYS A O 1
ATOM 1408 N N . HIS A 1 178 ? 13.518 -19.813 -36.415 1.00 86.25 178 HIS A N 1
ATOM 1409 C CA . HIS A 1 178 ? 14.079 -21.151 -36.190 1.00 86.25 178 HIS A CA 1
ATOM 1410 C C . HIS A 1 178 ? 13.179 -22.303 -36.686 1.00 86.25 178 HIS A C 1
ATOM 1412 O O . HIS A 1 178 ? 13.344 -23.447 -36.267 1.00 86.25 178 HIS A O 1
ATOM 1418 N N . HIS A 1 179 ? 12.264 -22.047 -37.629 1.00 80.50 179 HIS A N 1
ATOM 1419 C CA . HIS A 1 179 ? 11.286 -23.039 -38.112 1.00 80.50 179 HIS A CA 1
ATOM 1420 C C . HIS A 1 179 ? 11.900 -24.312 -38.729 1.00 80.50 179 HIS A C 1
ATOM 1422 O O . HIS A 1 179 ? 11.243 -25.352 -38.775 1.00 80.50 179 HIS A O 1
ATOM 1428 N N . GLY A 1 180 ? 13.140 -24.235 -39.221 1.00 85.31 180 GLY A N 1
ATOM 1429 C CA . GLY A 1 180 ? 13.871 -25.370 -39.789 1.00 85.31 180 GLY A CA 1
ATOM 1430 C C . GLY A 1 180 ? 14.542 -26.278 -38.754 1.00 85.31 180 GLY A C 1
ATOM 1431 O O . GLY A 1 180 ? 15.013 -27.353 -39.118 1.00 85.31 180 GLY A O 1
ATOM 1432 N N . ASP A 1 181 ? 14.598 -25.871 -37.483 1.00 87.62 181 ASP A N 1
ATOM 1433 C CA . ASP A 1 181 ? 15.231 -26.647 -36.419 1.00 87.62 181 ASP A CA 1
ATOM 1434 C C . ASP A 1 181 ? 14.275 -27.741 -35.894 1.00 87.62 181 ASP A C 1
ATOM 1436 O O . ASP A 1 181 ? 13.190 -27.427 -35.384 1.00 87.62 181 ASP A O 1
ATOM 1440 N N . PRO A 1 182 ? 14.656 -29.034 -35.953 1.00 83.69 182 PRO A N 1
ATOM 1441 C CA . PRO A 1 182 ? 13.875 -30.123 -35.371 1.00 83.69 182 PRO A CA 1
ATOM 1442 C C . PRO A 1 182 ? 13.534 -29.926 -33.886 1.00 83.69 182 PRO A C 1
ATOM 1444 O O . PRO A 1 182 ? 12.488 -30.410 -33.445 1.00 83.69 182 PRO A O 1
ATOM 1447 N N . ALA A 1 183 ? 14.367 -29.214 -33.120 1.00 78.75 183 ALA A N 1
ATOM 1448 C CA . ALA A 1 183 ? 14.140 -28.940 -31.700 1.00 78.75 183 ALA A CA 1
ATOM 1449 C C . ALA A 1 183 ? 12.986 -27.949 -31.453 1.00 78.75 183 ALA A C 1
ATOM 1451 O O . ALA A 1 183 ? 12.321 -28.020 -30.417 1.00 78.75 183 ALA A O 1
ATOM 1452 N N . CYS A 1 184 ? 12.695 -27.074 -32.420 1.00 82.12 184 CYS A N 1
ATOM 1453 C CA . CYS A 1 184 ? 11.578 -26.128 -32.354 1.00 82.12 184 CYS A CA 1
ATOM 1454 C C . CYS A 1 184 ? 10.229 -26.780 -32.719 1.00 82.12 184 CYS A C 1
ATOM 1456 O O . CYS A 1 184 ? 9.157 -26.210 -32.476 1.00 82.12 184 CYS A O 1
ATOM 1458 N N . LYS A 1 185 ? 10.243 -28.008 -33.257 1.00 81.81 185 LYS A N 1
ATOM 1459 C CA . LYS A 1 185 ? 9.028 -28.748 -33.611 1.00 81.81 185 LYS A CA 1
ATOM 1460 C C . LYS A 1 185 ? 8.218 -29.081 -32.358 1.00 81.81 185 LYS A C 1
ATOM 1462 O O . LYS A 1 185 ? 8.706 -29.702 -31.418 1.00 81.81 185 LYS A O 1
ATOM 1467 N N . ASN A 1 186 ? 6.939 -28.704 -32.362 1.00 84.62 186 ASN A N 1
ATOM 1468 C CA . ASN A 1 186 ? 6.020 -28.864 -31.227 1.00 84.62 186 ASN A CA 1
ATOM 1469 C C . ASN A 1 186 ? 6.450 -28.125 -29.946 1.00 84.62 186 ASN A C 1
ATOM 1471 O O . ASN A 1 186 ? 5.939 -28.437 -28.868 1.00 84.62 186 ASN A O 1
ATOM 1475 N N . PHE A 1 187 ? 7.337 -27.131 -30.044 1.00 86.75 187 PHE A N 1
ATOM 1476 C CA . PHE A 1 187 ? 7.794 -26.368 -28.886 1.00 86.75 187 PHE A CA 1
ATOM 1477 C C . PHE A 1 187 ? 6.642 -25.639 -28.178 1.00 86.75 187 PHE A C 1
ATOM 1479 O O . PHE A 1 187 ? 6.430 -25.856 -26.989 1.00 86.75 187 PHE A O 1
ATOM 1486 N N . LEU A 1 188 ? 5.829 -24.855 -28.902 1.00 85.94 188 LEU A N 1
ATOM 1487 C CA . LEU A 1 188 ? 4.703 -24.119 -28.301 1.00 85.94 188 LEU A CA 1
ATOM 1488 C C . LEU A 1 188 ? 3.660 -25.024 -27.632 1.00 85.94 188 LEU A C 1
ATOM 1490 O O . LEU A 1 188 ? 3.285 -24.728 -26.498 1.00 85.94 188 LEU A O 1
ATOM 1494 N N . PRO A 1 189 ? 3.182 -26.115 -28.267 1.00 87.94 189 PRO A N 1
ATOM 1495 C CA . PRO A 1 189 ? 2.306 -27.069 -27.595 1.00 87.94 189 PRO A CA 1
ATOM 1496 C C . PRO A 1 189 ? 2.902 -27.615 -26.294 1.00 87.94 189 PRO A C 1
ATOM 1498 O O . PRO A 1 189 ? 2.223 -27.618 -25.271 1.00 87.94 189 PRO A O 1
ATOM 1501 N N . ARG A 1 190 ? 4.178 -28.025 -26.302 1.00 87.12 190 ARG A N 1
ATOM 1502 C CA . ARG A 1 190 ? 4.852 -28.574 -25.113 1.00 87.12 190 ARG A CA 1
ATOM 1503 C C . ARG A 1 190 ? 5.052 -27.524 -24.022 1.00 87.12 190 ARG A C 1
ATOM 1505 O O . ARG A 1 190 ? 4.844 -27.832 -22.854 1.00 87.12 190 ARG A O 1
ATOM 1512 N N . LEU A 1 191 ? 5.393 -26.294 -24.401 1.00 88.12 191 LEU A N 1
ATOM 1513 C CA . LEU A 1 191 ? 5.540 -25.167 -23.484 1.00 88.12 191 LEU A CA 1
ATOM 1514 C C . LEU A 1 191 ? 4.207 -24.829 -22.809 1.00 88.12 191 LEU A C 1
ATOM 1516 O O . LEU A 1 191 ? 4.153 -24.693 -21.592 1.00 88.12 191 LEU A O 1
ATOM 1520 N N . LYS A 1 192 ? 3.116 -24.762 -23.582 1.00 87.94 192 LYS A N 1
ATOM 1521 C CA . LYS A 1 192 ? 1.768 -24.537 -23.042 1.00 87.94 192 LYS A CA 1
ATOM 1522 C C . LYS A 1 192 ? 1.359 -25.647 -22.082 1.00 87.94 192 LYS A C 1
ATOM 1524 O O . LYS A 1 192 ? 0.875 -25.341 -21.002 1.00 87.94 192 LYS A O 1
ATOM 1529 N N . VAL A 1 193 ? 1.583 -26.911 -22.450 1.00 90.69 193 VAL A N 1
ATOM 1530 C CA . VAL A 1 193 ? 1.312 -28.048 -21.557 1.00 90.69 193 VAL A CA 1
ATOM 1531 C C . VAL A 1 193 ? 2.119 -27.926 -20.269 1.00 90.69 193 VAL A C 1
ATOM 1533 O O . VAL A 1 193 ? 1.555 -28.117 -19.207 1.00 90.69 193 VAL A O 1
ATOM 1536 N N . HIS A 1 194 ? 3.401 -27.567 -20.335 1.00 85.69 194 HIS A N 1
ATOM 1537 C CA . HIS A 1 194 ? 4.239 -27.437 -19.143 1.00 85.69 194 HIS A CA 1
ATOM 1538 C C . HIS A 1 194 ? 3.814 -26.283 -18.222 1.00 85.69 194 HIS A C 1
ATOM 1540 O O . HIS A 1 194 ? 3.784 -26.460 -17.013 1.00 85.69 194 HIS A O 1
ATOM 1546 N N . ILE A 1 195 ? 3.458 -25.120 -18.778 1.00 89.12 195 ILE A N 1
ATOM 1547 C CA . ILE A 1 195 ? 3.034 -23.950 -17.987 1.00 89.12 195 ILE A CA 1
ATOM 1548 C C . ILE A 1 195 ? 1.638 -24.158 -17.382 1.00 89.12 195 ILE A C 1
ATOM 1550 O O . ILE A 1 195 ? 1.363 -23.685 -16.282 1.00 89.12 195 ILE A O 1
ATOM 1554 N N . LEU A 1 196 ? 0.746 -24.833 -18.113 1.00 86.81 196 LEU A N 1
ATOM 1555 C CA . LEU A 1 196 ? -0.642 -25.062 -17.702 1.00 86.81 196 LEU A CA 1
ATOM 1556 C C . LEU A 1 196 ? -0.830 -26.356 -16.901 1.00 86.81 196 LEU A C 1
ATOM 1558 O O . LEU A 1 196 ? -1.899 -26.553 -16.327 1.00 86.81 196 LEU A O 1
ATOM 1562 N N . ALA A 1 197 ? 0.172 -27.234 -16.866 1.00 74.94 197 ALA A N 1
ATOM 1563 C CA . ALA A 1 197 ? 0.199 -28.379 -15.970 1.00 74.94 197 ALA A CA 1
ATOM 1564 C C . ALA A 1 197 ? 0.596 -27.894 -14.571 1.00 74.94 197 ALA A C 1
ATOM 1566 O O . ALA A 1 197 ? 1.777 -27.765 -14.258 1.00 74.94 197 ALA A O 1
ATOM 1567 N N . TRP A 1 198 ? -0.417 -27.593 -13.766 1.00 52.94 198 TRP A N 1
ATOM 1568 C CA . TRP A 1 198 ? -0.331 -27.465 -12.313 1.00 52.94 198 TRP A CA 1
ATOM 1569 C C . TRP A 1 198 ? -0.903 -28.723 -11.666 1.00 52.94 198 TRP A C 1
ATOM 1571 O O . TRP A 1 198 ? -1.974 -29.179 -12.132 1.00 52.94 198 TRP A O 1
#

Organism: Piloderma croceum (strain F 1598) (NCBI:txid765440)

Sequence (198 aa):
MFSQKLQDFTEETCKNFDTVETDKEYQAQKRAEARQESGS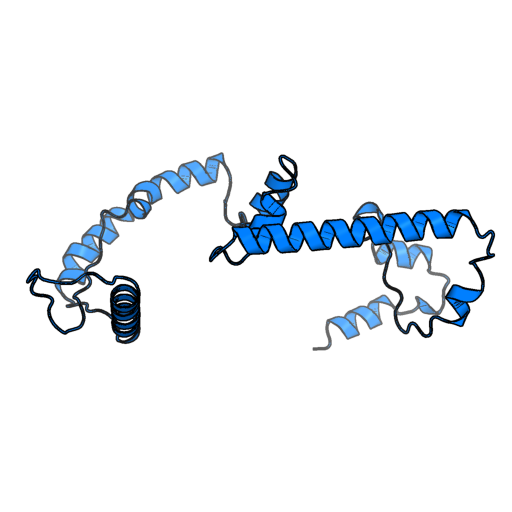GRDGDEESGTSSGKRSHHFNLMTPKLHFLGDYVAQIRALGTTDSFTSQIVNDFGANFNIKPSKCGMNTRKNNAVPQIVNMDVRESAHHRMEADLRVWDNDTPVMTADIDTLMSGNHHHIAKDESLATWHHVGDWLEKHHGDPACKNFLPRLKVHILAW

Radius of gyration: 30.96 Å; chains: 1; bounding box: 76×46×80 Å